Protein AF-A0AAV8Y0V4-F1 (afdb_monomer_lite)

Organism: NCBI:txid1265417

Foldseek 3Di:
DVVVVVVVVVVVLVVVVVVLVVVLVVCVVDPDDDFLLCVLCNDPVSVCCVSVDDPDPVLVPPPDLQWDQPDNVDPSSSVLRSLLLVLLLVLLVCLLFFQDQDPVHNPDTHDNVNSVVSLVSNVSNQWGQPPDPPDDPPPDRNGTLRNVLSSLLSVVSSCVVVVPPDDPVVSLVSLLDDDPSRVVPPQLLSVLSNLLVVLLCCQPVDPVPDPLVVSLVSLLVSLVSLVVNLVVCVVDPHDSSSLSSSLSSLLSSLVSLVVSVVVCVVVPPPDQDDPVSVVSNVSSVVSNVSSCVVVVVSVPGSVPVVCVVPVVVVVVSVVVVVVVVVD

pLDDT: mean 76.0, std 19.0, range [30.33, 97.88]

Radius of gyration: 23.31 Å; chains: 1; bounding box: 72×44×82 Å

Secondary structure (DSSP, 8-state):
--HHHHHHHHHHHHHHHHHHHHHHHHHHHSSSPPPGGGHHHHSHHHHHHHHH----HHHHT---TTS--S-TT-HHHHHHHHHHHHHHHHHHHHHHSTTPEETTEEEEEP-HHHHHHHHHHHHHHH------SS---TT-----HHHHHHHHHHHHHHHHHTT--S--HHHHHHHHS--HHHHTT--SHHHHHHHHHHHHHHHHT-SS-S-HHHHHHHHHHHHHHHHHHHHHHHHS---HHHHHHHHHHHHHHHHHHHHHHHHHHHTT--SPPPHHHHHHHHHHHHHHHHHHTT-TTSTTTTTTTGGGS-HHHHHHHHHHHHHHTT-

Sequence (327 aa):
MELHRSCSKLLNCDRHLYYLGLAKLSSTNSCDAIPTRLKWLFTPYGYKFFISHKFTKEVKNRNLPFSSIGNIIDPLAIQMKIYREHLLEMAMQILVSPGQKSETNQDKKTDINDALKYIELLRDNVVVDARTVFGASHEQNCQDLVAQWWSTFVAIACHWLLDDETNFEHLYKKIELIPETLAVLNDPLPKAIVAAFIARKDYLISDRKVAPRKILQQCDYASHLLADSLTLTSCKKKDNLVLLAQLVVCDWLLETRTSLWEDSVDDGLKAPVSNYVLTTFQADLSSVRSIAEHIPHFFPFVMSDHLSFSDEDMEELLYYKRTTDAI

Structure (mmCIF, N/CA/C/O backbone):
data_AF-A0AAV8Y0V4-F1
#
_entry.id   AF-A0AAV8Y0V4-F1
#
loop_
_atom_site.group_PDB
_atom_site.id
_atom_site.type_symbol
_atom_site.label_atom_id
_atom_site.label_alt_id
_atom_site.label_comp_id
_atom_site.label_asym_id
_atom_site.label_entity_id
_atom_site.label_seq_id
_atom_site.pdbx_PDB_ins_code
_atom_site.Cartn_x
_atom_site.Cartn_y
_atom_site.Cartn_z
_atom_site.occupancy
_atom_site.B_iso_or_equiv
_atom_site.auth_seq_id
_atom_site.auth_comp_id
_atom_site.auth_asym_id
_atom_site.auth_atom_id
_atom_site.pdbx_PDB_model_num
ATOM 1 N N . MET A 1 1 ? 46.810 7.327 -10.339 1.00 39.78 1 MET A N 1
ATOM 2 C CA . MET A 1 1 ? 46.034 6.228 -10.964 1.00 39.78 1 MET A CA 1
ATOM 3 C C . MET A 1 1 ? 44.524 6.287 -10.655 1.00 39.78 1 MET A C 1
ATOM 5 O O . MET A 1 1 ? 43.811 5.362 -11.015 1.00 39.78 1 MET A O 1
ATOM 9 N N . GLU A 1 2 ? 44.003 7.377 -10.065 1.00 36.56 2 GLU A N 1
ATOM 10 C CA . GLU A 1 2 ? 42.571 7.513 -9.712 1.00 36.56 2 GLU A CA 1
ATOM 11 C C . GLU A 1 2 ? 41.757 8.399 -10.678 1.00 36.56 2 GLU A C 1
ATOM 13 O O . GLU A 1 2 ? 40.554 8.204 -10.826 1.00 36.56 2 GLU A O 1
ATOM 18 N N . LEU A 1 3 ? 42.401 9.291 -11.440 1.00 30.78 3 LEU A N 1
ATOM 19 C CA . LEU A 1 3 ? 41.727 10.176 -12.407 1.00 30.78 3 LEU A CA 1
ATOM 20 C C . LEU A 1 3 ? 41.134 9.435 -13.624 1.00 30.78 3 LEU A C 1
ATOM 22 O O . LEU A 1 3 ? 40.065 9.791 -14.118 1.00 30.78 3 LEU A O 1
ATOM 26 N N . HIS A 1 4 ? 41.764 8.343 -14.069 1.00 30.33 4 HIS A N 1
ATOM 27 C CA . HIS A 1 4 ? 41.313 7.582 -15.245 1.00 30.33 4 HIS A CA 1
ATOM 28 C C . HIS A 1 4 ? 40.053 6.728 -14.972 1.00 30.33 4 HIS A C 1
ATOM 30 O O . HIS A 1 4 ? 39.337 6.341 -15.899 1.00 30.33 4 HIS A O 1
ATOM 36 N N . ARG A 1 5 ? 39.747 6.450 -13.693 1.00 36.34 5 ARG A N 1
ATOM 37 C CA . ARG A 1 5 ? 38.592 5.638 -13.259 1.00 36.34 5 ARG A CA 1
ATOM 38 C C . ARG A 1 5 ? 37.305 6.456 -13.096 1.00 36.34 5 ARG A C 1
ATOM 40 O O . ARG A 1 5 ? 36.219 5.892 -13.201 1.00 36.34 5 ARG A O 1
ATOM 47 N N . SER A 1 6 ? 37.420 7.765 -12.863 1.00 35.41 6 SER A N 1
ATOM 48 C CA . SER A 1 6 ? 36.277 8.691 -12.816 1.00 35.41 6 SER A CA 1
ATOM 49 C C . SER A 1 6 ? 35.873 9.180 -14.209 1.00 35.41 6 SER A C 1
ATOM 51 O O . SER A 1 6 ? 34.684 9.238 -14.512 1.00 35.41 6 SER A O 1
ATOM 53 N N . CYS A 1 7 ? 36.844 9.432 -15.095 1.00 30.67 7 CYS A N 1
ATOM 54 C CA . CYS A 1 7 ? 36.581 9.909 -16.459 1.00 30.67 7 CYS A CA 1
ATOM 55 C C . CYS A 1 7 ? 35.883 8.845 -17.335 1.00 30.67 7 CYS A C 1
ATOM 57 O O . CYS A 1 7 ? 34.964 9.144 -18.091 1.00 30.67 7 CYS A O 1
ATOM 59 N N . SER A 1 8 ? 36.233 7.568 -17.154 1.00 36.53 8 SER A N 1
ATOM 60 C CA . SER A 1 8 ? 35.598 6.434 -17.848 1.00 36.53 8 SER A CA 1
ATOM 61 C C . SER A 1 8 ? 34.144 6.175 -17.422 1.00 36.53 8 SER A C 1
ATOM 63 O O . SER A 1 8 ? 33.360 5.659 -18.216 1.00 36.53 8 SER A O 1
ATOM 65 N N . LYS A 1 9 ? 33.747 6.565 -16.201 1.00 42.91 9 LYS A N 1
ATOM 66 C CA . LYS A 1 9 ? 32.349 6.479 -15.740 1.00 42.91 9 LYS A CA 1
ATOM 67 C C . LYS A 1 9 ? 31.480 7.604 -16.307 1.00 42.91 9 LYS A C 1
ATOM 69 O O . LYS A 1 9 ? 30.342 7.340 -16.681 1.00 42.91 9 LYS A O 1
ATOM 74 N N . LEU A 1 10 ? 32.027 8.816 -16.422 1.00 38.38 10 LEU A N 1
ATOM 75 C CA . LEU A 1 10 ? 31.359 9.966 -17.047 1.00 38.38 10 LEU A CA 1
ATOM 76 C C . LEU A 1 10 ? 31.148 9.738 -18.556 1.00 38.38 10 LEU A C 1
ATOM 78 O O . LEU A 1 10 ? 30.019 9.792 -19.029 1.00 38.38 10 LEU A O 1
ATOM 82 N N . LEU A 1 11 ? 32.191 9.302 -19.274 1.00 39.53 11 LEU A N 1
ATOM 83 C CA . LEU A 1 11 ? 32.139 8.998 -20.717 1.00 39.53 11 LEU A CA 1
ATOM 84 C C . LEU A 1 11 ? 31.189 7.849 -21.104 1.00 39.53 11 LEU A C 1
ATOM 86 O O . LEU A 1 11 ? 30.766 7.754 -22.260 1.00 39.53 11 LEU A O 1
ATOM 90 N N . ASN A 1 12 ? 30.895 6.934 -20.176 1.00 46.72 12 ASN A N 1
ATOM 91 C CA . ASN A 1 12 ? 29.899 5.884 -20.397 1.00 46.72 12 ASN A CA 1
ATOM 92 C C . ASN A 1 12 ? 28.479 6.412 -20.162 1.00 46.72 12 ASN A C 1
ATOM 94 O O . ASN A 1 12 ? 27.604 6.137 -20.978 1.00 46.72 12 ASN A O 1
ATOM 98 N N . CYS A 1 13 ? 28.262 7.227 -19.123 1.00 51.88 13 CYS A N 1
ATOM 99 C CA . CYS A 1 13 ? 26.981 7.902 -18.883 1.00 51.88 13 CYS A CA 1
ATOM 100 C C . CYS A 1 13 ? 26.561 8.764 -20.086 1.00 51.88 13 CYS A C 1
ATOM 102 O O . CYS A 1 13 ? 25.450 8.612 -20.590 1.00 51.88 13 CYS A O 1
ATOM 104 N N . ASP A 1 14 ? 27.474 9.582 -20.614 1.00 55.84 14 ASP A N 1
ATOM 105 C CA . ASP A 1 14 ? 27.181 10.520 -21.707 1.00 55.84 14 ASP A CA 1
ATOM 106 C C . ASP A 1 14 ? 26.802 9.818 -23.021 1.00 55.84 14 ASP A C 1
ATOM 108 O O . ASP A 1 14 ? 25.935 10.285 -23.763 1.00 55.84 14 ASP A O 1
ATOM 112 N N . ARG A 1 15 ? 27.384 8.643 -23.296 1.00 60.38 15 ARG A N 1
ATOM 113 C CA . ARG A 1 15 ? 27.033 7.850 -24.484 1.00 60.38 15 ARG A CA 1
ATOM 114 C C . ARG A 1 15 ? 25.652 7.215 -24.374 1.00 60.38 15 ARG A C 1
ATOM 116 O O . ARG A 1 15 ? 24.900 7.254 -25.343 1.00 60.38 15 ARG A O 1
ATOM 123 N N . HIS A 1 16 ? 25.288 6.662 -23.218 1.00 66.44 16 HIS A N 1
ATOM 124 C CA . HIS A 1 16 ? 23.949 6.093 -23.024 1.00 66.44 16 HIS A CA 1
ATOM 125 C C . HIS A 1 16 ? 22.852 7.165 -23.132 1.00 66.44 16 HIS A C 1
ATOM 127 O O . HIS A 1 16 ? 21.807 6.906 -23.728 1.00 66.44 16 HIS A O 1
ATOM 133 N N . LEU A 1 17 ? 23.122 8.378 -22.638 1.00 67.94 17 LEU A N 1
ATOM 134 C CA . LEU A 1 17 ? 22.232 9.537 -22.759 1.00 67.94 17 LEU A CA 1
ATOM 135 C C . LEU A 1 17 ? 22.052 9.981 -24.212 1.00 67.94 17 LEU A C 1
ATOM 137 O O . LEU A 1 17 ? 20.927 10.222 -24.648 1.00 67.94 17 LEU A O 1
ATOM 141 N N . TYR A 1 18 ? 23.145 10.029 -24.975 1.00 70.75 18 TYR A N 1
ATOM 142 C CA . TYR A 1 18 ? 23.106 10.359 -26.396 1.00 70.75 18 TYR A CA 1
ATOM 143 C C . TYR A 1 18 ? 22.253 9.361 -27.194 1.00 70.75 18 TYR A C 1
ATOM 145 O O . TYR A 1 18 ? 21.341 9.768 -27.912 1.00 70.75 18 TYR A O 1
ATOM 153 N N . TYR A 1 19 ? 22.473 8.052 -27.020 1.00 72.06 19 TYR A N 1
ATOM 154 C CA . TYR A 1 19 ? 21.696 7.032 -27.734 1.00 72.06 19 TYR A CA 1
ATOM 155 C C . TYR A 1 19 ? 20.230 6.975 -27.297 1.00 72.06 19 TYR A C 1
ATOM 157 O O . TYR A 1 19 ? 19.365 6.753 -28.140 1.00 72.06 19 TYR A O 1
ATOM 165 N N . LEU A 1 20 ? 19.922 7.217 -26.018 1.00 76.56 20 LEU A N 1
ATOM 166 C CA . LEU A 1 20 ? 18.535 7.306 -25.554 1.00 76.56 20 LEU A CA 1
ATOM 167 C C . LEU A 1 20 ? 17.828 8.539 -26.138 1.00 76.56 20 LEU A C 1
ATOM 169 O O . LEU A 1 20 ? 16.676 8.446 -26.561 1.00 76.56 20 LEU A O 1
ATOM 173 N N . GLY A 1 21 ? 18.528 9.674 -26.223 1.00 75.31 21 GLY A N 1
ATOM 174 C CA . GLY A 1 21 ? 18.040 10.877 -26.896 1.00 75.31 21 GLY A CA 1
ATOM 175 C C . GLY A 1 21 ? 17.775 10.643 -28.386 1.00 75.31 21 GLY A C 1
ATOM 176 O O . GLY A 1 21 ? 16.714 11.015 -28.885 1.00 75.31 21 GLY A O 1
ATOM 177 N N . LEU A 1 22 ? 18.682 9.948 -29.079 1.00 75.56 22 LEU A N 1
ATOM 178 C CA . LEU A 1 22 ? 18.488 9.543 -30.475 1.00 75.56 22 LEU A CA 1
ATOM 179 C C . LEU A 1 22 ? 17.328 8.555 -30.647 1.00 75.56 22 LEU A C 1
ATOM 181 O O . LEU A 1 22 ? 16.552 8.694 -31.591 1.00 75.56 22 LEU A O 1
ATOM 185 N N . ALA A 1 23 ? 17.175 7.583 -29.743 1.00 74.00 23 ALA A N 1
ATOM 186 C CA . ALA A 1 23 ? 16.058 6.642 -29.761 1.00 74.00 23 ALA A CA 1
ATOM 187 C C . ALA A 1 23 ? 14.720 7.368 -29.568 1.00 74.00 23 ALA A C 1
ATOM 189 O O . ALA A 1 23 ? 13.753 7.062 -30.266 1.00 74.00 23 ALA A O 1
ATOM 190 N N . LYS A 1 24 ? 14.679 8.376 -28.686 1.00 75.25 24 LYS A N 1
ATOM 191 C CA . LYS A 1 24 ? 13.513 9.245 -28.493 1.00 75.25 24 LYS A CA 1
ATOM 192 C C . LYS A 1 24 ? 13.183 10.030 -29.747 1.00 75.25 24 LYS A C 1
ATOM 194 O O . LYS A 1 24 ? 12.049 9.952 -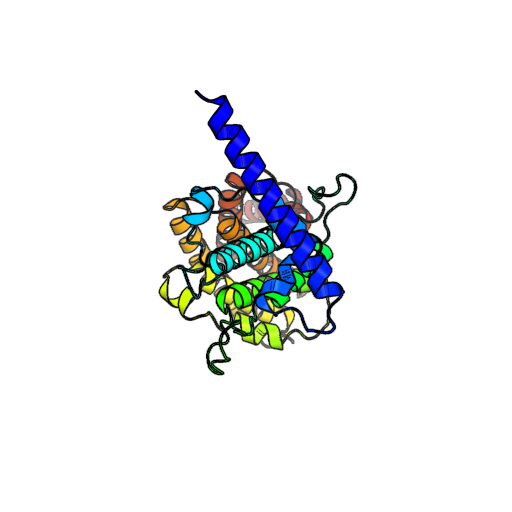30.200 1.00 75.25 24 LYS A O 1
ATOM 199 N N . LEU A 1 25 ? 14.174 10.696 -30.332 1.00 76.50 25 LEU A N 1
ATOM 200 C CA . LEU A 1 25 ? 14.004 11.460 -31.565 1.00 76.50 25 LEU A CA 1
ATOM 201 C C . LEU A 1 25 ? 13.512 10.573 -32.721 1.00 76.50 25 LEU A C 1
ATOM 203 O O . LEU A 1 25 ? 12.599 10.939 -33.452 1.00 76.50 25 LEU A O 1
ATOM 207 N N . SER A 1 26 ? 14.098 9.383 -32.864 1.00 71.69 26 SER A N 1
ATOM 208 C CA . SER A 1 26 ? 13.726 8.427 -33.910 1.00 71.69 26 SER A CA 1
ATOM 209 C C . SER A 1 26 ? 12.305 7.905 -33.711 1.00 71.69 26 SER A C 1
ATOM 211 O O . SER A 1 26 ? 11.544 7.868 -34.668 1.00 71.69 26 SER A O 1
ATOM 213 N N . SER A 1 27 ? 11.924 7.587 -32.469 1.00 71.12 27 SER A N 1
ATOM 214 C CA . SER A 1 27 ? 10.585 7.072 -32.154 1.00 71.12 27 SER A CA 1
ATOM 215 C C . SER A 1 27 ? 9.493 8.137 -32.291 1.00 71.12 27 SER A C 1
ATOM 217 O O . SER A 1 27 ? 8.368 7.808 -32.639 1.00 71.12 27 SER A O 1
ATOM 219 N N . THR A 1 28 ? 9.802 9.415 -32.037 1.00 70.44 28 THR A N 1
ATOM 220 C CA . THR A 1 28 ? 8.850 10.517 -32.265 1.00 70.44 28 THR A CA 1
ATOM 221 C C . THR A 1 28 ? 8.693 10.860 -33.743 1.00 70.44 28 THR A C 1
ATOM 223 O O . THR A 1 28 ? 7.663 11.401 -34.131 1.00 70.44 28 THR A O 1
ATOM 226 N N . ASN A 1 29 ? 9.710 10.570 -34.560 1.00 72.06 29 ASN A N 1
ATOM 227 C CA . ASN A 1 29 ? 9.700 10.834 -35.999 1.00 72.06 29 ASN A CA 1
ATOM 228 C C . ASN A 1 29 ? 9.151 9.653 -36.819 1.00 72.06 29 ASN A C 1
ATOM 230 O O . ASN A 1 29 ? 8.707 9.849 -37.948 1.00 72.06 29 ASN A O 1
ATOM 234 N N . SER A 1 30 ? 9.177 8.434 -36.277 1.00 67.31 30 SER A N 1
ATOM 235 C CA . SER A 1 30 ? 8.516 7.263 -36.857 1.00 67.31 30 SER A CA 1
ATOM 236 C C . SER A 1 30 ? 7.025 7.250 -36.510 1.00 67.31 30 SER A C 1
ATOM 238 O O . SER A 1 30 ? 6.662 7.523 -35.372 1.00 67.31 30 SER A O 1
ATOM 240 N N . CYS A 1 31 ? 6.158 6.839 -37.441 1.00 61.91 31 CYS A N 1
ATOM 241 C CA . CYS A 1 31 ? 4.742 6.552 -37.143 1.00 61.91 31 CYS A CA 1
ATOM 242 C C . CYS A 1 31 ? 4.532 5.235 -36.362 1.00 61.91 31 CYS A C 1
ATOM 244 O O . CYS A 1 31 ? 3.391 4.841 -36.118 1.00 61.91 31 CYS A O 1
ATOM 246 N N . ASP A 1 32 ? 5.610 4.548 -35.979 1.00 70.38 32 ASP A N 1
ATOM 247 C CA . ASP A 1 32 ? 5.554 3.282 -35.259 1.00 70.38 32 ASP A CA 1
ATOM 248 C C . ASP A 1 32 ? 5.316 3.491 -33.760 1.00 70.38 32 ASP A C 1
ATOM 250 O O . ASP A 1 32 ? 5.919 4.345 -33.107 1.00 70.38 32 ASP A O 1
ATOM 254 N N . ALA A 1 33 ? 4.434 2.672 -33.186 1.00 72.31 33 ALA A N 1
ATOM 255 C CA . ALA A 1 33 ? 4.133 2.729 -31.763 1.00 72.31 33 ALA A CA 1
ATOM 256 C C . ALA A 1 33 ? 5.343 2.297 -30.917 1.00 72.31 33 ALA A C 1
ATOM 258 O O . ALA A 1 33 ? 5.899 1.212 -31.100 1.00 72.31 33 ALA A O 1
ATOM 259 N N . ILE A 1 34 ? 5.693 3.119 -29.923 1.00 75.94 34 ILE A N 1
ATOM 260 C CA . ILE A 1 34 ? 6.735 2.802 -28.941 1.00 75.94 34 ILE A CA 1
ATOM 261 C C . ILE A 1 34 ? 6.367 1.499 -28.205 1.00 75.94 34 ILE A C 1
ATOM 263 O O . ILE A 1 34 ? 5.255 1.406 -27.665 1.00 75.94 34 ILE A O 1
ATOM 267 N N . PRO A 1 35 ? 7.289 0.519 -28.103 1.00 77.50 35 PRO A N 1
ATOM 268 C CA . PRO A 1 35 ? 7.054 -0.701 -27.341 1.00 77.50 35 PRO A CA 1
ATOM 269 C C . PRO A 1 35 ? 6.609 -0.388 -25.912 1.00 77.50 35 PRO A C 1
ATOM 271 O O . PRO A 1 35 ? 7.252 0.405 -25.222 1.00 77.50 35 PRO A O 1
ATOM 274 N N . THR A 1 36 ? 5.543 -1.039 -25.436 1.00 78.62 36 THR A N 1
ATOM 275 C CA . THR A 1 36 ? 4.940 -0.778 -24.114 1.00 78.62 36 THR A CA 1
ATOM 276 C C . THR A 1 36 ? 5.976 -0.796 -22.989 1.00 78.62 36 THR A C 1
ATOM 278 O O . THR A 1 36 ? 5.988 0.079 -22.128 1.00 78.62 36 THR A O 1
ATOM 281 N N . ARG A 1 37 ? 6.946 -1.709 -23.078 1.00 79.38 37 ARG A N 1
ATOM 282 C CA . ARG A 1 37 ? 8.056 -1.844 -22.132 1.00 79.38 37 ARG A CA 1
ATOM 283 C C . ARG A 1 37 ? 8.967 -0.620 -22.003 1.00 79.38 37 ARG A C 1
ATOM 285 O O . ARG A 1 37 ? 9.598 -0.436 -20.966 1.00 79.38 37 ARG A O 1
ATOM 292 N N . LEU A 1 38 ? 9.068 0.189 -23.054 1.00 81.69 38 LEU A N 1
ATOM 293 C CA . LEU A 1 38 ? 9.934 1.366 -23.108 1.00 81.69 38 LEU A CA 1
ATOM 294 C C . LEU A 1 38 ? 9.171 2.668 -22.849 1.00 81.69 38 LEU A C 1
ATOM 296 O O . LEU A 1 38 ? 9.813 3.683 -22.603 1.00 81.69 38 LEU A O 1
ATOM 300 N N . LYS A 1 39 ? 7.829 2.657 -22.850 1.00 84.75 39 LYS A N 1
ATOM 301 C CA . LYS A 1 39 ? 6.995 3.867 -22.702 1.00 84.75 39 LYS A CA 1
ATOM 302 C C . LYS A 1 39 ? 7.383 4.722 -21.496 1.00 84.75 39 LYS A C 1
ATOM 304 O O . LYS A 1 39 ? 7.477 5.940 -21.617 1.00 84.75 39 LYS A O 1
ATOM 309 N N . TRP A 1 40 ? 7.693 4.092 -20.364 1.00 88.62 40 TRP A N 1
ATOM 310 C CA . TRP A 1 40 ? 8.070 4.805 -19.142 1.00 88.62 40 TRP A CA 1
ATOM 311 C C . TRP A 1 40 ? 9.331 5.670 -19.306 1.00 88.62 40 TRP A C 1
ATOM 313 O O . TRP A 1 40 ? 9.371 6.773 -18.764 1.00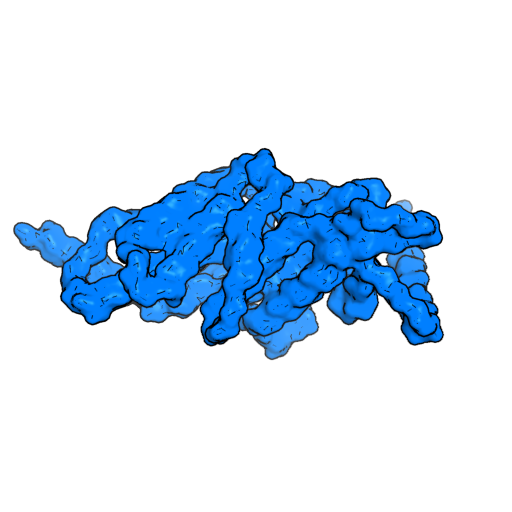 88.62 40 TRP A O 1
ATOM 323 N N . LEU A 1 41 ? 10.311 5.243 -20.116 1.00 87.50 41 LEU A N 1
ATOM 324 C CA . LEU A 1 41 ? 11.527 6.019 -20.412 1.00 87.50 41 LEU A CA 1
ATOM 325 C C . LEU A 1 41 ? 11.231 7.293 -21.208 1.00 87.50 41 LEU A C 1
ATOM 327 O O . LEU A 1 41 ? 12.033 8.225 -21.202 1.00 87.50 41 LEU A O 1
ATOM 331 N N . PHE A 1 42 ? 10.100 7.336 -21.911 1.00 84.25 42 PHE A N 1
ATOM 332 C CA . PHE A 1 42 ? 9.698 8.489 -22.709 1.00 84.25 42 PHE A CA 1
ATOM 333 C C . PHE A 1 42 ? 8.848 9.491 -21.929 1.00 84.25 42 PHE A C 1
ATOM 335 O O . PHE A 1 42 ? 8.705 10.631 -22.380 1.00 84.25 42 PHE A O 1
ATOM 342 N N . THR A 1 43 ? 8.370 9.123 -20.737 1.00 87.31 43 THR A N 1
ATOM 343 C CA . THR A 1 43 ? 7.759 10.077 -19.806 1.00 87.31 43 THR A CA 1
ATOM 344 C C . THR A 1 43 ? 8.827 11.037 -19.258 1.00 87.31 43 THR A C 1
ATOM 346 O O . THR A 1 43 ? 9.973 10.623 -19.052 1.00 87.31 43 THR A O 1
ATOM 349 N N . PRO A 1 44 ? 8.502 12.317 -18.985 1.00 87.31 44 PRO A N 1
ATOM 350 C CA . PRO A 1 44 ? 9.464 13.256 -18.402 1.00 87.31 44 PRO A CA 1
ATOM 351 C C . PRO A 1 44 ? 10.060 12.751 -17.082 1.00 87.31 44 PRO A C 1
ATOM 353 O O . PRO A 1 44 ? 11.260 12.894 -16.843 1.00 87.31 44 PRO A O 1
ATOM 356 N N . TYR A 1 45 ? 9.229 12.116 -16.249 1.00 89.62 45 TYR A N 1
ATOM 357 C CA . TYR A 1 45 ? 9.645 11.593 -14.954 1.00 89.62 45 TYR A CA 1
ATOM 358 C C . TYR A 1 45 ? 10.524 10.348 -15.084 1.00 89.62 45 TYR A C 1
ATOM 360 O O . TYR A 1 45 ? 11.612 10.309 -14.516 1.00 89.62 45 TYR A O 1
ATOM 368 N N . GLY A 1 46 ? 10.095 9.348 -15.860 1.00 88.88 46 GLY A N 1
ATOM 369 C CA . GLY A 1 46 ? 10.860 8.118 -16.056 1.00 88.88 46 GLY A CA 1
ATOM 370 C C . GLY A 1 46 ? 12.196 8.362 -16.758 1.00 88.88 46 GLY A C 1
ATOM 371 O O . GLY A 1 46 ? 13.200 7.773 -16.362 1.00 88.88 46 GLY A O 1
ATOM 372 N N . TYR A 1 47 ? 12.251 9.307 -17.705 1.00 85.75 47 TYR A N 1
ATOM 373 C CA . TYR A 1 47 ? 13.513 9.777 -18.280 1.00 85.75 47 TYR A CA 1
ATOM 374 C C . TYR A 1 47 ? 14.423 10.372 -17.200 1.00 85.75 47 TYR A C 1
ATOM 376 O O . TYR A 1 47 ? 15.547 9.907 -17.030 1.00 85.75 47 TYR A O 1
ATOM 384 N N . LYS A 1 48 ? 13.931 11.356 -16.426 1.00 86.06 48 LYS A N 1
ATOM 385 C CA . LYS A 1 48 ? 14.701 11.998 -15.346 1.00 86.06 48 LYS A CA 1
ATOM 386 C C . LYS A 1 48 ? 15.205 10.972 -14.331 1.00 86.06 48 LYS A C 1
ATOM 388 O O . LYS A 1 48 ? 16.352 11.060 -13.909 1.00 86.06 48 LYS A O 1
ATOM 393 N N . PHE A 1 49 ? 14.368 10.006 -13.965 1.00 86.94 49 PHE A N 1
ATOM 394 C CA . PHE A 1 49 ? 14.733 8.919 -13.068 1.00 86.94 49 PHE A CA 1
ATOM 395 C C . PHE A 1 49 ? 15.851 8.058 -13.660 1.00 86.94 49 PHE A C 1
ATOM 397 O O . PHE A 1 49 ? 16.879 7.867 -13.023 1.00 86.94 49 PHE A O 1
ATOM 404 N N . PHE A 1 50 ? 15.698 7.585 -14.897 1.00 85.19 50 PHE A N 1
ATOM 405 C CA . PHE A 1 50 ? 16.688 6.718 -15.535 1.00 85.19 50 PHE A CA 1
ATOM 406 C C . PHE A 1 50 ? 18.071 7.375 -15.651 1.00 85.19 50 PHE A C 1
ATOM 408 O O . PHE A 1 50 ? 19.083 6.700 -15.476 1.00 85.19 50 PHE A O 1
ATOM 415 N N . ILE A 1 51 ? 18.122 8.686 -15.911 1.00 81.56 51 ILE A N 1
ATOM 416 C CA . ILE A 1 51 ? 19.388 9.421 -16.045 1.00 81.56 51 ILE A CA 1
ATOM 417 C C . ILE A 1 51 ? 20.024 9.786 -14.698 1.00 81.56 51 ILE A C 1
ATOM 419 O O . ILE A 1 51 ? 21.248 9.858 -14.598 1.00 81.56 51 ILE A O 1
ATOM 423 N N . SER A 1 52 ? 19.213 10.063 -13.671 1.00 78.31 52 SER A N 1
ATOM 424 C CA . SER A 1 52 ? 19.696 10.539 -12.371 1.00 78.31 52 SER A CA 1
ATOM 425 C C . SER A 1 52 ? 20.060 9.394 -11.431 1.00 78.31 52 SER A C 1
ATOM 427 O O . SER A 1 52 ? 20.909 9.555 -10.549 1.00 78.31 52 SER A O 1
ATOM 429 N N . HIS A 1 53 ? 19.428 8.234 -11.612 1.00 70.44 53 HIS A N 1
ATOM 430 C CA . HIS A 1 53 ? 19.555 7.119 -10.696 1.00 70.44 53 HIS A CA 1
ATOM 431 C C . HIS A 1 53 ? 20.917 6.435 -10.857 1.00 70.44 53 HIS A C 1
ATOM 433 O O . HIS A 1 53 ? 21.231 5.807 -11.869 1.00 70.44 53 HIS A O 1
ATOM 439 N N . LYS A 1 54 ? 21.762 6.544 -9.829 1.00 67.25 54 LYS A N 1
ATOM 440 C CA . LYS A 1 54 ? 23.054 5.854 -9.792 1.00 67.25 54 LYS A CA 1
ATOM 441 C C . LYS A 1 54 ? 22.813 4.381 -9.472 1.00 67.25 54 LYS A C 1
ATOM 443 O O . LYS A 1 54 ? 22.515 4.039 -8.333 1.00 67.25 54 LYS A O 1
ATOM 448 N N . PHE A 1 55 ? 22.999 3.507 -10.459 1.00 64.44 55 PHE A N 1
ATOM 449 C CA . PHE A 1 55 ? 22.884 2.051 -10.310 1.00 64.44 55 PHE A CA 1
ATOM 450 C C . PHE A 1 55 ? 24.016 1.476 -9.446 1.00 64.44 55 PHE A C 1
ATOM 452 O O . PHE A 1 55 ? 24.982 0.894 -9.950 1.00 64.44 55 PHE A O 1
ATOM 459 N N . THR A 1 56 ? 23.943 1.667 -8.130 1.00 56.69 56 THR A N 1
ATOM 460 C CA . THR A 1 56 ? 24.904 1.083 -7.192 1.00 56.69 56 THR A CA 1
ATOM 461 C C . THR A 1 56 ? 24.631 -0.411 -7.012 1.00 56.69 56 THR A C 1
ATOM 463 O O . THR A 1 56 ? 23.523 -0.911 -7.217 1.00 56.69 56 THR A O 1
ATOM 466 N N . LYS A 1 57 ? 25.668 -1.163 -6.626 1.00 53.75 57 LYS A N 1
ATOM 467 C CA . LYS A 1 57 ? 25.569 -2.610 -6.364 1.00 53.75 57 LYS A CA 1
ATOM 468 C C . LYS A 1 57 ? 24.575 -2.928 -5.233 1.00 53.75 57 LYS A C 1
ATOM 470 O O . LYS A 1 57 ? 24.019 -4.017 -5.204 1.00 53.75 57 LYS A O 1
ATOM 475 N N . GLU A 1 58 ? 24.324 -1.967 -4.346 1.00 54.16 58 GLU A N 1
ATOM 476 C CA . GLU A 1 58 ? 23.373 -2.086 -3.239 1.00 54.16 58 GLU A CA 1
ATOM 477 C C . GLU A 1 58 ? 21.918 -2.127 -3.710 1.00 54.16 58 GLU A C 1
ATOM 479 O O . GLU A 1 58 ? 21.158 -2.953 -3.216 1.00 54.16 58 GLU A O 1
ATOM 484 N N . VAL A 1 59 ? 21.545 -1.312 -4.704 1.00 56.97 59 VAL A N 1
ATOM 485 C CA . VAL A 1 59 ? 20.188 -1.311 -5.282 1.00 56.97 59 VAL A CA 1
ATOM 486 C C . VAL A 1 59 ? 19.891 -2.646 -5.979 1.00 56.97 59 VAL A C 1
ATOM 488 O O . VAL A 1 59 ? 18.780 -3.153 -5.897 1.00 56.97 59 VAL A O 1
ATOM 491 N N . LYS A 1 60 ? 20.908 -3.282 -6.579 1.00 54.56 60 LYS A N 1
ATOM 492 C CA . LYS A 1 60 ? 20.779 -4.605 -7.221 1.00 54.56 60 LYS A CA 1
ATOM 493 C C . LYS A 1 60 ? 20.540 -5.757 -6.238 1.00 54.56 60 LYS A C 1
ATOM 495 O O . LYS A 1 60 ? 20.004 -6.780 -6.643 1.00 54.56 60 LYS A O 1
ATOM 500 N N . ASN A 1 61 ? 20.935 -5.599 -4.973 1.00 57.47 61 ASN A N 1
ATOM 501 C CA . ASN A 1 61 ? 20.790 -6.631 -3.942 1.00 57.47 61 ASN A CA 1
ATOM 502 C C . ASN A 1 61 ? 19.523 -6.458 -3.084 1.00 57.47 61 ASN A C 1
ATOM 504 O O . ASN A 1 61 ? 19.272 -7.290 -2.212 1.00 57.47 61 ASN A O 1
ATOM 508 N N . ARG A 1 62 ? 18.724 -5.401 -3.301 1.00 66.88 62 ARG A N 1
ATOM 509 C CA . ARG A 1 62 ? 17.446 -5.207 -2.603 1.00 66.88 62 ARG A CA 1
ATOM 510 C C . ARG A 1 62 ? 16.371 -6.102 -3.221 1.00 66.88 62 ARG A C 1
ATOM 512 O O . ARG A 1 62 ? 15.722 -5.754 -4.210 1.00 66.88 62 ARG A O 1
ATOM 519 N N . ASN A 1 63 ? 16.183 -7.278 -2.630 1.00 73.44 63 ASN A N 1
ATOM 520 C CA . ASN A 1 63 ? 15.088 -8.174 -2.985 1.00 73.44 63 ASN A CA 1
ATOM 521 C C . ASN A 1 63 ? 13.836 -7.828 -2.167 1.00 73.44 63 ASN A C 1
ATOM 523 O O . ASN A 1 63 ? 13.456 -8.570 -1.264 1.00 73.44 63 ASN A O 1
ATOM 527 N N . LEU A 1 64 ? 13.255 -6.655 -2.433 1.00 82.69 64 LEU A N 1
ATOM 528 C CA . LEU A 1 64 ? 12.010 -6.247 -1.787 1.00 82.69 64 LEU A CA 1
ATOM 529 C C . LEU A 1 64 ? 10.801 -6.861 -2.502 1.00 82.69 64 LEU A C 1
ATOM 531 O O . LEU A 1 64 ? 10.815 -6.952 -3.734 1.00 82.69 64 LEU A O 1
ATOM 535 N N . PRO A 1 65 ? 9.745 -7.236 -1.763 1.00 88.56 65 PRO A N 1
ATOM 536 C CA . PRO A 1 65 ? 8.559 -7.867 -2.324 1.00 88.56 65 PRO A CA 1
ATOM 537 C C . PRO A 1 65 ? 7.544 -6.838 -2.852 1.00 88.56 65 PRO A C 1
ATOM 539 O O . PRO A 1 65 ? 6.345 -7.000 -2.658 1.00 88.56 65 PRO A O 1
ATOM 542 N N . PHE A 1 66 ? 8.005 -5.766 -3.506 1.00 91.19 66 PHE A N 1
ATOM 543 C CA . PHE A 1 66 ? 7.134 -4.707 -4.048 1.00 91.19 66 PHE A CA 1
ATOM 544 C C . PHE A 1 66 ? 6.991 -4.756 -5.572 1.00 91.19 66 PHE A C 1
ATOM 546 O O . PHE A 1 66 ? 6.074 -4.155 -6.128 1.00 91.19 66 PHE A O 1
ATOM 553 N N . SER A 1 67 ? 7.850 -5.510 -6.259 1.00 90.69 67 SER A N 1
ATOM 554 C CA . SER A 1 67 ? 7.773 -5.732 -7.703 1.00 90.69 67 SER A CA 1
ATOM 555 C C . SER A 1 67 ? 8.459 -7.045 -8.089 1.00 90.69 67 SER A C 1
ATOM 557 O O . SER A 1 67 ? 9.489 -7.415 -7.521 1.00 90.69 67 SER A O 1
ATOM 559 N N . SER A 1 68 ? 7.894 -7.755 -9.067 1.00 86.44 68 SER A N 1
ATOM 560 C CA . SER A 1 68 ? 8.444 -9.012 -9.587 1.00 86.44 68 SER A CA 1
ATOM 561 C C . SER A 1 68 ? 9.382 -8.772 -10.769 1.00 86.44 68 SER A C 1
ATOM 563 O O . SER A 1 68 ? 9.059 -8.043 -11.709 1.00 86.44 68 SER A O 1
ATOM 565 N N . ILE A 1 69 ? 10.532 -9.452 -10.772 1.00 80.19 69 ILE A N 1
ATOM 566 C CA . ILE A 1 69 ? 11.434 -9.486 -11.929 1.00 80.19 69 ILE A CA 1
ATOM 567 C C . ILE A 1 69 ? 11.095 -10.716 -12.768 1.00 80.19 69 ILE A C 1
ATOM 569 O O . ILE A 1 69 ? 11.342 -11.836 -12.334 1.00 80.19 69 ILE A O 1
ATOM 573 N N . GLY A 1 70 ? 10.571 -10.516 -13.980 1.00 71.38 70 GLY A N 1
ATOM 574 C CA . GLY A 1 70 ? 10.314 -11.623 -14.908 1.00 71.38 70 GLY A CA 1
ATOM 575 C C . GLY A 1 70 ? 11.603 -12.300 -15.389 1.00 71.38 70 GLY A C 1
ATOM 576 O O . GLY A 1 70 ? 11.790 -13.496 -15.201 1.00 71.38 70 GLY A O 1
ATOM 577 N N . ASN A 1 71 ? 12.523 -11.528 -15.981 1.00 73.50 71 ASN A N 1
ATOM 578 C CA . ASN A 1 71 ? 13.810 -12.032 -16.471 1.00 73.50 71 ASN A CA 1
ATOM 579 C C . ASN A 1 71 ? 14.981 -11.329 -15.770 1.00 73.50 71 ASN A C 1
ATOM 581 O O . ASN A 1 71 ? 15.279 -10.174 -16.061 1.00 73.50 71 ASN A O 1
ATOM 585 N N . ILE A 1 72 ? 15.675 -12.040 -14.880 1.00 72.75 72 ILE A N 1
ATOM 586 C CA . ILE A 1 72 ? 16.803 -11.512 -14.087 1.00 72.75 72 ILE A CA 1
ATOM 587 C C . ILE A 1 72 ? 18.039 -11.227 -14.960 1.00 72.75 72 ILE A C 1
ATOM 589 O O . ILE A 1 72 ? 18.884 -10.411 -14.601 1.00 72.75 72 ILE A O 1
ATOM 593 N N . ILE A 1 73 ? 18.150 -11.869 -16.125 1.00 74.00 73 ILE A N 1
ATOM 594 C CA . ILE A 1 73 ? 19.266 -11.664 -17.061 1.00 74.00 73 ILE A CA 1
ATOM 595 C C . ILE A 1 73 ? 19.066 -10.365 -17.859 1.00 74.00 73 ILE A C 1
ATOM 597 O O . ILE A 1 73 ? 20.020 -9.807 -18.399 1.00 74.00 73 ILE A O 1
ATOM 601 N N . ASP A 1 74 ? 17.838 -9.847 -17.901 1.00 77.00 74 ASP A N 1
ATOM 602 C CA . ASP A 1 74 ? 17.507 -8.635 -18.630 1.00 77.00 74 ASP A CA 1
ATOM 603 C C . ASP A 1 74 ? 17.724 -7.375 -17.764 1.00 77.00 74 ASP A C 1
ATOM 605 O O . ASP A 1 74 ? 16.957 -7.117 -16.827 1.00 77.00 74 ASP A O 1
ATOM 609 N N . PRO A 1 75 ? 18.727 -6.532 -18.084 1.00 80.50 75 PRO A N 1
ATOM 610 C CA . PRO A 1 75 ? 19.015 -5.331 -17.306 1.00 80.50 75 PRO A CA 1
ATOM 611 C C . PRO A 1 75 ? 17.855 -4.328 -17.312 1.00 80.50 75 PRO A C 1
ATOM 613 O O . PRO A 1 75 ? 17.684 -3.595 -16.338 1.00 80.50 75 PRO A O 1
ATOM 616 N N . LEU A 1 76 ? 17.030 -4.308 -18.365 1.00 81.06 76 LEU A N 1
ATOM 617 C CA . LEU A 1 76 ? 15.850 -3.452 -18.417 1.00 81.06 76 LEU A CA 1
ATOM 618 C C . LEU A 1 76 ? 14.759 -3.957 -17.464 1.00 81.06 76 LEU A C 1
ATOM 620 O O . LEU A 1 76 ? 14.077 -3.141 -16.855 1.00 81.06 76 LEU A O 1
ATOM 624 N N . ALA A 1 77 ? 14.601 -5.275 -17.283 1.00 81.50 77 ALA A N 1
ATOM 625 C CA . ALA A 1 77 ? 13.644 -5.823 -16.312 1.00 81.50 77 ALA A CA 1
ATOM 626 C C . ALA A 1 77 ? 14.009 -5.418 -14.879 1.00 81.50 77 ALA A C 1
ATOM 628 O O . ALA A 1 77 ? 13.143 -4.982 -14.122 1.00 81.50 77 ALA A O 1
ATOM 629 N N . ILE A 1 78 ? 15.299 -5.497 -14.537 1.00 82.62 78 ILE A N 1
ATOM 630 C CA . ILE A 1 78 ? 15.817 -5.024 -13.246 1.00 82.62 78 ILE A CA 1
ATOM 631 C C . ILE A 1 78 ? 15.530 -3.528 -13.087 1.00 82.62 78 ILE A C 1
ATOM 633 O O . ILE A 1 78 ? 15.063 -3.092 -12.038 1.00 82.62 78 ILE A O 1
ATOM 637 N N . GLN A 1 79 ? 15.763 -2.743 -14.140 1.00 84.62 79 GLN A N 1
ATOM 638 C CA . GLN A 1 79 ? 15.537 -1.306 -14.092 1.00 84.62 79 GLN A CA 1
ATOM 639 C C . GLN A 1 79 ? 14.068 -0.934 -13.883 1.00 84.62 79 GLN A C 1
ATOM 641 O O . GLN A 1 79 ? 13.761 -0.014 -13.128 1.00 84.62 79 GLN A O 1
ATOM 646 N N . MET A 1 80 ? 13.163 -1.650 -14.545 1.00 86.69 80 MET A N 1
ATOM 647 C CA . MET A 1 80 ? 11.726 -1.453 -14.384 1.00 86.69 80 MET A CA 1
ATOM 648 C C . MET A 1 80 ? 11.275 -1.799 -12.969 1.00 86.69 80 MET A C 1
ATOM 650 O O . MET A 1 80 ? 10.501 -1.040 -12.399 1.00 86.69 80 MET A O 1
ATOM 654 N N . LYS A 1 81 ? 11.804 -2.878 -12.373 1.00 88.06 81 LYS A N 1
ATOM 655 C CA . LYS A 1 81 ? 11.542 -3.209 -10.965 1.00 88.06 81 LYS A CA 1
ATOM 656 C C . LYS A 1 81 ? 11.924 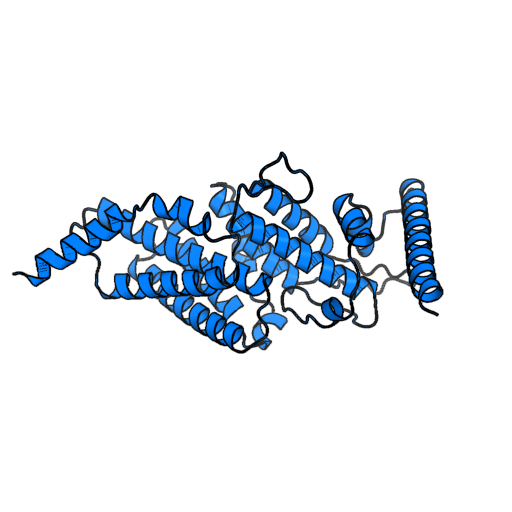-2.047 -10.047 1.00 88.06 81 LYS A C 1
ATOM 658 O O . LYS A 1 81 ? 11.090 -1.566 -9.293 1.00 88.06 81 LYS A O 1
ATOM 663 N N . ILE A 1 82 ? 13.154 -1.544 -10.175 1.00 88.12 82 ILE A N 1
ATOM 664 C CA . ILE A 1 82 ? 13.654 -0.425 -9.359 1.00 88.12 82 ILE A CA 1
ATOM 665 C C . ILE A 1 82 ? 12.790 0.829 -9.558 1.00 88.12 82 ILE A C 1
ATOM 667 O O . ILE A 1 82 ? 12.465 1.515 -8.596 1.00 88.12 82 ILE A O 1
ATOM 671 N N . TYR A 1 83 ? 12.396 1.125 -10.800 1.00 89.94 83 TYR A N 1
ATOM 672 C CA . TYR A 1 83 ? 11.516 2.253 -11.099 1.00 89.94 83 TYR A CA 1
ATOM 673 C C . TYR A 1 83 ? 10.130 2.101 -10.458 1.00 89.94 83 TYR A C 1
ATOM 675 O O . TYR A 1 83 ? 9.634 3.054 -9.865 1.00 89.94 83 TYR A O 1
ATOM 683 N N . ARG A 1 84 ? 9.518 0.911 -10.523 1.00 92.12 84 ARG A N 1
ATOM 684 C CA . ARG A 1 84 ? 8.217 0.638 -9.891 1.00 92.12 84 ARG A CA 1
ATOM 685 C C . ARG A 1 84 ? 8.286 0.790 -8.373 1.00 92.12 84 ARG A C 1
ATOM 687 O O . ARG A 1 84 ? 7.433 1.444 -7.788 1.00 92.12 84 ARG A O 1
ATOM 694 N N . GLU A 1 85 ? 9.320 0.238 -7.745 1.00 92.69 85 GLU A N 1
ATOM 695 C CA . GLU A 1 85 ? 9.528 0.362 -6.297 1.00 92.69 85 GLU A CA 1
ATOM 696 C C . GLU A 1 85 ? 9.748 1.818 -5.881 1.00 92.69 85 GLU A C 1
ATOM 698 O O . GLU A 1 85 ? 9.163 2.266 -4.902 1.00 92.69 85 GLU A O 1
ATOM 703 N N . HIS A 1 86 ? 10.503 2.582 -6.674 1.00 91.62 86 HIS A N 1
ATOM 704 C CA . HIS A 1 86 ? 10.673 4.019 -6.461 1.00 91.62 86 HIS A CA 1
ATOM 705 C C . HIS A 1 86 ? 9.346 4.784 -6.553 1.00 91.62 86 HIS A C 1
ATOM 707 O O . HIS A 1 86 ? 9.060 5.622 -5.706 1.00 91.62 86 HIS A O 1
ATOM 713 N N . LEU A 1 87 ? 8.511 4.496 -7.556 1.00 94.25 87 LEU A N 1
ATOM 714 C CA . LEU A 1 87 ? 7.194 5.130 -7.680 1.00 94.25 87 LEU A CA 1
ATOM 715 C C . LEU A 1 87 ? 6.280 4.804 -6.489 1.00 94.25 87 LEU A C 1
ATOM 717 O O . LEU A 1 87 ? 5.589 5.699 -6.005 1.00 94.25 87 LEU A O 1
ATOM 721 N N . LEU A 1 88 ? 6.296 3.556 -6.001 1.00 95.19 88 LEU A N 1
ATOM 722 C CA . LEU A 1 88 ? 5.574 3.169 -4.782 1.00 95.19 88 LEU A CA 1
ATOM 723 C C . LEU A 1 88 ? 6.095 3.928 -3.562 1.00 95.19 88 LEU A C 1
ATOM 725 O O . LEU A 1 88 ? 5.293 4.418 -2.773 1.00 95.19 88 LEU A O 1
ATOM 729 N N . GLU A 1 89 ? 7.417 4.062 -3.428 1.00 92.56 89 GLU A N 1
ATOM 730 C CA . GLU A 1 89 ? 8.032 4.756 -2.295 1.00 92.56 89 GLU A CA 1
ATOM 731 C C . GLU A 1 89 ? 7.617 6.226 -2.289 1.00 92.56 89 GLU A C 1
ATOM 733 O O . GLU A 1 89 ? 7.111 6.707 -1.280 1.00 92.56 89 GLU A O 1
ATOM 738 N N . MET A 1 90 ? 7.711 6.913 -3.431 1.00 91.94 90 MET A N 1
ATOM 739 C CA . MET A 1 90 ? 7.269 8.304 -3.554 1.00 91.94 90 MET A CA 1
ATOM 740 C C . MET A 1 90 ? 5.776 8.478 -3.249 1.00 91.94 90 MET A C 1
ATOM 742 O O . MET A 1 90 ? 5.400 9.433 -2.571 1.00 91.94 90 MET A O 1
ATOM 746 N N . ALA A 1 91 ? 4.920 7.575 -3.737 1.00 94.00 91 ALA A N 1
ATOM 747 C CA . ALA A 1 91 ? 3.481 7.651 -3.497 1.00 94.00 91 ALA A CA 1
ATOM 748 C C . ALA A 1 91 ? 3.139 7.445 -2.012 1.00 94.00 91 ALA A C 1
ATOM 750 O O . ALA A 1 91 ? 2.391 8.235 -1.442 1.00 94.00 91 ALA A O 1
ATOM 751 N N . MET A 1 92 ? 3.728 6.433 -1.366 1.00 92.06 92 MET A N 1
ATOM 752 C CA . MET A 1 92 ? 3.509 6.167 0.058 1.00 92.06 92 MET A CA 1
ATOM 753 C C . MET A 1 92 ? 4.112 7.251 0.961 1.00 92.06 92 MET A C 1
ATOM 755 O O . MET A 1 92 ? 3.527 7.582 1.985 1.00 92.06 92 MET A O 1
ATOM 759 N N . GLN A 1 93 ? 5.252 7.841 0.590 1.00 89.88 93 GLN A N 1
ATOM 760 C CA . GLN A 1 93 ? 5.820 8.969 1.334 1.00 89.88 93 GLN A CA 1
ATOM 761 C C . GLN A 1 93 ? 4.874 10.175 1.342 1.00 89.88 93 GLN A C 1
ATOM 763 O O . GLN A 1 93 ? 4.674 10.785 2.388 1.00 89.88 93 GLN A O 1
ATOM 768 N N . ILE A 1 94 ? 4.267 10.504 0.196 1.00 89.12 94 ILE A N 1
ATOM 769 C CA . ILE A 1 94 ? 3.275 11.587 0.121 1.00 89.12 94 ILE A CA 1
ATOM 770 C C . ILE A 1 94 ? 2.033 11.240 0.941 1.00 89.12 94 ILE A C 1
ATOM 772 O O . ILE A 1 94 ? 1.513 12.109 1.630 1.00 89.12 94 ILE A O 1
ATOM 776 N N . LEU A 1 95 ? 1.587 9.983 0.889 1.00 86.81 95 LEU A N 1
ATOM 777 C CA . LEU A 1 95 ? 0.416 9.508 1.622 1.00 86.81 95 LEU A CA 1
ATOM 778 C C . LEU A 1 95 ? 0.572 9.674 3.143 1.00 86.81 95 LEU A C 1
ATOM 780 O O . LEU A 1 95 ? -0.342 10.137 3.807 1.00 86.81 95 LEU A O 1
ATOM 784 N N . VAL A 1 96 ? 1.740 9.326 3.685 1.00 84.31 96 VAL A N 1
ATOM 785 C CA . VAL A 1 96 ? 2.027 9.383 5.130 1.00 84.31 96 VAL A CA 1
ATOM 786 C C . VAL A 1 96 ? 2.391 10.802 5.601 1.00 84.31 96 VAL A C 1
ATOM 788 O O . VAL A 1 96 ? 2.343 11.121 6.788 1.00 84.31 96 VAL A O 1
ATOM 791 N N . SER A 1 97 ? 2.823 11.680 4.699 1.00 79.12 97 SER A N 1
ATOM 792 C CA . SER A 1 97 ? 3.177 13.063 5.032 1.00 79.12 97 SER A CA 1
ATOM 793 C C . SER A 1 97 ? 2.834 14.007 3.882 1.00 79.12 97 SER A C 1
ATOM 795 O O . SER A 1 97 ? 3.730 14.468 3.159 1.00 79.12 97 SER A O 1
ATOM 797 N N . PRO A 1 98 ? 1.539 14.327 3.707 1.00 70.69 98 PRO A N 1
ATOM 798 C CA . PRO A 1 98 ? 1.127 15.352 2.764 1.00 70.69 98 PRO A CA 1
ATOM 799 C C . PRO A 1 98 ? 1.707 16.709 3.192 1.00 70.69 98 PRO A C 1
ATOM 801 O O . PRO A 1 98 ? 1.953 16.978 4.365 1.00 70.69 98 PRO A O 1
ATOM 804 N N . GLY A 1 99 ? 1.987 17.586 2.230 1.00 65.50 99 GLY A N 1
ATOM 805 C CA . GLY A 1 99 ? 2.481 18.934 2.515 1.00 65.50 99 GLY A CA 1
ATOM 806 C C . GLY A 1 99 ? 4.002 19.096 2.623 1.00 65.50 99 GLY A C 1
ATOM 807 O O . GLY A 1 99 ? 4.471 20.222 2.825 1.00 65.50 99 GLY A O 1
ATOM 808 N N . GLN A 1 100 ? 4.785 18.027 2.448 1.00 67.19 100 GLN A N 1
ATOM 809 C CA . GLN A 1 100 ? 6.248 18.106 2.391 1.00 67.19 100 GLN A CA 1
ATOM 810 C C . GLN A 1 100 ? 6.714 18.915 1.172 1.00 67.19 100 GLN A C 1
ATOM 812 O O . GLN A 1 100 ? 6.072 18.937 0.117 1.00 67.19 100 GLN A O 1
ATOM 817 N N . LYS A 1 101 ? 7.847 19.615 1.299 1.00 61.62 101 LYS A N 1
ATOM 818 C CA . LYS A 1 101 ? 8.441 20.323 0.155 1.00 61.62 101 LYS A CA 1
ATOM 819 C C . LYS A 1 101 ? 8.919 19.288 -0.857 1.00 61.62 101 LYS A C 1
ATOM 821 O O . LYS A 1 101 ? 9.736 18.434 -0.524 1.00 61.62 101 LYS A O 1
ATOM 826 N N . SER A 1 102 ? 8.426 19.371 -2.091 1.00 56.81 102 SER A N 1
ATOM 827 C CA . SER A 1 102 ? 8.861 18.465 -3.150 1.00 56.81 102 SER A CA 1
ATOM 828 C C . SER A 1 102 ? 10.369 18.593 -3.382 1.00 56.81 102 SER A C 1
ATOM 830 O O . SER A 1 102 ? 10.872 19.695 -3.600 1.00 56.81 102 SER A O 1
ATOM 832 N N . GLU A 1 103 ? 11.088 17.467 -3.453 1.00 55.81 103 GLU A N 1
ATOM 833 C CA . GLU A 1 103 ? 12.514 17.449 -3.826 1.00 55.81 103 GLU A CA 1
ATOM 834 C C . GLU A 1 103 ? 12.782 18.102 -5.193 1.00 55.81 103 GLU A C 1
ATOM 836 O O . GLU A 1 103 ? 13.892 18.545 -5.481 1.00 55.81 103 GLU A O 1
ATOM 841 N N . THR A 1 104 ? 11.768 18.149 -6.064 1.00 54.22 104 THR A N 1
ATOM 842 C CA . THR A 1 104 ? 11.891 18.703 -7.416 1.00 54.22 104 THR A CA 1
ATOM 843 C C . THR A 1 104 ? 11.523 20.186 -7.494 1.00 54.22 104 THR A C 1
ATOM 845 O O . THR A 1 104 ? 12.018 20.859 -8.392 1.00 54.22 104 THR A O 1
ATOM 848 N N . ASN A 1 105 ? 10.701 20.706 -6.577 1.00 53.44 105 ASN A N 1
ATOM 849 C CA . ASN A 1 105 ? 10.262 22.105 -6.557 1.00 53.44 105 ASN A CA 1
ATOM 850 C C . ASN A 1 105 ? 10.101 22.576 -5.107 1.00 53.44 105 ASN A C 1
ATOM 852 O O . ASN A 1 105 ? 9.105 22.258 -4.460 1.00 53.44 105 ASN A O 1
ATOM 856 N N . GLN A 1 106 ? 11.063 23.362 -4.615 1.00 55.62 106 GLN A N 1
ATOM 857 C CA . GLN A 1 106 ? 11.135 23.790 -3.209 1.00 55.62 106 GLN A CA 1
ATOM 858 C C . GLN A 1 106 ? 9.944 24.655 -2.750 1.00 55.62 106 GLN A C 1
ATOM 860 O O . GLN A 1 106 ? 9.697 24.746 -1.546 1.00 55.62 106 GLN A O 1
ATOM 865 N N . ASP A 1 107 ? 9.184 25.220 -3.694 1.00 57.00 107 ASP A N 1
ATOM 866 C CA . ASP A 1 107 ? 8.025 26.082 -3.427 1.00 57.00 107 ASP A CA 1
ATOM 867 C C . ASP A 1 107 ? 6.674 25.348 -3.475 1.00 57.00 107 ASP A C 1
ATOM 869 O O . ASP A 1 107 ? 5.676 25.878 -2.985 1.00 57.00 107 ASP A O 1
ATOM 873 N N . LYS A 1 108 ? 6.609 24.124 -4.028 1.00 67.12 108 LYS A N 1
ATOM 874 C CA . LYS A 1 108 ? 5.356 23.356 -4.113 1.00 67.12 108 LYS A CA 1
ATOM 875 C C . LYS A 1 108 ? 5.316 22.274 -3.032 1.00 67.12 108 LYS A C 1
ATOM 877 O O . LYS A 1 108 ? 6.132 21.349 -3.030 1.00 67.12 108 LYS A O 1
ATOM 882 N N . LYS A 1 109 ? 4.331 22.381 -2.140 1.00 73.31 109 LYS A N 1
ATOM 883 C CA . LYS A 1 109 ? 3.957 21.319 -1.199 1.00 73.31 109 LYS A CA 1
ATOM 884 C C . LYS A 1 109 ? 3.368 20.128 -1.962 1.00 73.31 109 LYS A C 1
ATOM 886 O O . LYS A 1 109 ? 2.602 20.330 -2.905 1.00 73.31 109 LYS A O 1
ATOM 891 N N . THR A 1 110 ? 3.746 18.910 -1.588 1.00 76.31 110 THR A N 1
ATOM 892 C CA . THR A 1 110 ? 3.179 17.685 -2.164 1.00 76.31 110 THR A CA 1
ATOM 893 C C . THR A 1 110 ? 1.739 17.493 -1.707 1.00 76.31 110 THR A C 1
ATOM 895 O O . THR A 1 110 ? 1.439 17.660 -0.528 1.00 76.31 110 THR A O 1
ATOM 898 N N . ASP A 1 111 ? 0.866 17.128 -2.638 1.00 85.00 111 ASP A N 1
ATOM 899 C CA . ASP A 1 111 ? -0.552 16.838 -2.398 1.00 85.00 111 ASP A CA 1
ATOM 900 C C . ASP A 1 111 ? -0.851 15.362 -2.730 1.00 85.00 111 ASP A C 1
ATOM 902 O O . ASP A 1 111 ? -0.116 14.747 -3.504 1.00 85.00 111 ASP A O 1
ATOM 906 N N . ILE A 1 112 ? -1.932 14.792 -2.195 1.00 87.00 112 ILE A N 1
ATOM 907 C CA . ILE A 1 112 ? -2.378 13.411 -2.447 1.00 87.00 112 ILE A CA 1
ATOM 908 C C . ILE A 1 112 ? -2.594 13.174 -3.952 1.00 87.00 112 ILE A C 1
ATOM 910 O O . ILE A 1 112 ? -2.255 12.115 -4.484 1.00 87.00 112 ILE A O 1
ATOM 914 N N . ASN A 1 113 ? -3.026 14.198 -4.694 1.00 89.25 113 ASN A N 1
ATOM 915 C CA . ASN A 1 113 ? -3.098 14.153 -6.158 1.00 89.25 113 ASN A CA 1
ATOM 916 C C . ASN A 1 113 ? -1.736 13.895 -6.829 1.00 89.25 113 ASN A C 1
ATOM 918 O O . ASN A 1 113 ? -1.669 13.306 -7.908 1.00 89.25 113 ASN A O 1
ATOM 922 N N . ASP A 1 114 ? -0.630 14.332 -6.220 1.00 90.31 114 ASP A N 1
ATOM 923 C CA . ASP A 1 114 ? 0.712 14.018 -6.709 1.00 90.31 114 ASP A CA 1
ATOM 924 C C . ASP A 1 114 ? 1.085 12.545 -6.425 1.00 90.31 114 ASP A C 1
ATOM 926 O O . ASP A 1 114 ? 1.764 11.936 -7.254 1.00 90.31 114 ASP A O 1
ATOM 930 N N . ALA A 1 115 ? 0.582 11.931 -5.343 1.00 91.31 115 ALA A N 1
ATOM 931 C CA . ALA A 1 115 ? 0.716 10.487 -5.106 1.00 91.31 115 ALA A CA 1
ATOM 932 C C . ALA A 1 115 ? -0.027 9.667 -6.174 1.00 91.31 115 ALA A C 1
ATOM 934 O O . ALA A 1 115 ? 0.545 8.740 -6.752 1.00 91.31 115 ALA A O 1
ATOM 935 N N . LEU A 1 116 ? -1.260 10.059 -6.515 1.00 91.94 116 LEU A N 1
ATOM 936 C CA . LEU A 1 116 ? -2.042 9.407 -7.570 1.00 91.94 116 LEU A CA 1
ATOM 937 C C . LEU A 1 116 ? -1.350 9.460 -8.942 1.00 91.94 116 LEU A C 1
ATOM 939 O O . LEU A 1 116 ? -1.382 8.469 -9.671 1.00 91.94 116 LEU A O 1
ATOM 943 N N . LYS A 1 117 ? -0.638 10.547 -9.272 1.00 93.25 117 LYS A N 1
ATOM 944 C CA . LYS A 1 117 ? 0.177 10.629 -10.503 1.00 93.25 117 LYS A CA 1
ATOM 945 C C . LYS A 1 117 ? 1.307 9.599 -10.527 1.00 93.25 117 LYS A C 1
ATOM 947 O O . LYS A 1 117 ? 1.595 9.026 -11.576 1.00 93.25 117 LYS A O 1
ATOM 952 N N . TYR A 1 118 ? 1.960 9.336 -9.391 1.00 94.25 118 TYR A N 1
ATOM 953 C CA . TYR A 1 118 ? 2.970 8.273 -9.313 1.00 94.25 118 TYR A CA 1
ATOM 954 C C . TYR A 1 118 ? 2.353 6.884 -9.488 1.00 94.25 118 TYR A C 1
ATOM 956 O O . TYR A 1 118 ? 2.938 6.033 -10.160 1.00 94.25 118 TYR A O 1
ATOM 964 N N . ILE A 1 119 ? 1.157 6.671 -8.941 1.00 94.12 119 ILE A N 1
ATOM 965 C CA . ILE A 1 119 ? 0.393 5.433 -9.115 1.00 94.12 119 ILE A CA 1
ATOM 966 C C . ILE A 1 119 ? -0.054 5.233 -10.568 1.00 94.12 119 ILE A C 1
ATOM 968 O O . ILE A 1 119 ? -0.005 4.107 -11.064 1.00 94.12 119 ILE A O 1
ATOM 972 N N . GLU A 1 120 ? -0.425 6.299 -11.275 1.00 92.44 120 GLU A N 1
ATOM 973 C CA . GLU A 1 120 ? -0.738 6.264 -12.708 1.00 92.44 120 GLU A CA 1
ATOM 974 C C . GLU A 1 120 ? 0.490 5.866 -13.542 1.00 92.44 120 GLU A C 1
ATOM 976 O O . GLU A 1 120 ? 0.437 4.880 -14.279 1.00 92.44 120 GLU A O 1
ATOM 981 N N . LEU A 1 121 ? 1.634 6.532 -13.326 1.00 92.38 121 LEU A N 1
ATOM 982 C CA . LEU A 1 121 ? 2.908 6.175 -13.971 1.00 92.38 121 LEU A CA 1
ATOM 983 C C . LEU A 1 121 ? 3.302 4.713 -13.719 1.00 92.38 121 LEU A C 1
ATOM 985 O O . LEU A 1 121 ? 3.871 4.051 -14.592 1.00 92.38 121 LEU A O 1
ATOM 989 N N . LEU A 1 122 ? 3.013 4.202 -12.520 1.00 92.19 122 LEU A N 1
ATOM 990 C CA . LEU A 1 122 ? 3.283 2.818 -12.161 1.00 92.19 122 LEU A CA 1
ATOM 991 C C . LEU A 1 122 ? 2.345 1.859 -12.896 1.00 92.19 122 LEU A C 1
ATOM 993 O O . LEU A 1 122 ? 2.807 0.863 -13.451 1.00 92.19 122 LEU A O 1
ATOM 997 N N . ARG A 1 123 ? 1.045 2.157 -12.943 1.00 89.06 123 ARG A N 1
ATOM 998 C CA . ARG A 1 123 ? 0.037 1.327 -13.615 1.00 89.06 123 ARG A CA 1
ATOM 999 C C . ARG A 1 123 ? 0.331 1.173 -15.105 1.00 89.06 123 ARG A C 1
ATOM 1001 O O . ARG A 1 123 ? 0.261 0.055 -15.616 1.00 89.06 123 ARG A O 1
ATOM 1008 N N . ASP A 1 124 ? 0.775 2.247 -15.752 1.00 86.38 124 ASP A N 1
ATOM 1009 C CA . ASP A 1 124 ? 1.230 2.241 -17.147 1.00 86.38 124 ASP A CA 1
ATOM 1010 C C . ASP A 1 124 ? 2.475 1.369 -17.374 1.00 86.38 124 ASP A C 1
ATOM 1012 O O . ASP A 1 124 ? 2.762 0.950 -18.498 1.00 86.38 124 ASP A O 1
ATOM 1016 N N . ASN A 1 125 ? 3.230 1.079 -16.311 1.00 84.25 125 ASN A N 1
ATOM 1017 C CA . ASN A 1 125 ? 4.446 0.278 -16.357 1.00 84.25 125 ASN A CA 1
ATOM 1018 C C . ASN A 1 125 ? 4.243 -1.196 -15.967 1.00 84.25 125 ASN A C 1
ATOM 1020 O O . ASN A 1 125 ? 5.105 -2.022 -16.272 1.00 84.25 125 ASN A O 1
ATOM 1024 N N . VAL A 1 126 ? 3.152 -1.540 -15.280 1.00 82.50 126 VAL A N 1
ATOM 1025 C CA . VAL A 1 126 ? 2.886 -2.890 -14.745 1.00 82.50 126 VAL A CA 1
ATOM 1026 C C . VAL A 1 126 ? 2.517 -3.895 -15.841 1.00 82.50 126 VAL A C 1
ATOM 1028 O O . VAL A 1 126 ? 2.883 -5.068 -15.740 1.00 82.50 126 VAL A O 1
ATOM 1031 N N . VAL A 1 127 ? 1.831 -3.444 -16.895 1.00 72.50 127 VAL A N 1
ATOM 1032 C CA . VAL A 1 127 ? 1.451 -4.278 -18.042 1.00 72.50 127 VAL A CA 1
ATOM 1033 C C . VAL A 1 127 ? 2.455 -4.063 -19.165 1.00 72.50 127 VAL A C 1
ATOM 1035 O O . VAL A 1 127 ? 2.581 -2.968 -19.708 1.00 72.50 127 VAL A O 1
ATOM 1038 N N . VAL A 1 128 ? 3.180 -5.119 -19.522 1.00 62.62 128 VAL A N 1
ATOM 1039 C CA . VAL A 1 128 ? 4.184 -5.071 -20.581 1.00 62.62 128 VAL A CA 1
ATOM 1040 C C . VAL A 1 128 ? 3.831 -6.090 -21.652 1.00 62.62 128 VAL A C 1
ATOM 1042 O O . VAL A 1 128 ? 3.913 -7.292 -21.409 1.00 62.62 128 VAL A O 1
ATOM 1045 N N . ASP A 1 129 ? 3.512 -5.603 -22.852 1.00 55.88 129 ASP A N 1
ATOM 1046 C CA . ASP A 1 129 ? 3.503 -6.437 -24.056 1.00 55.88 129 ASP A CA 1
ATOM 1047 C C . ASP A 1 129 ? 4.925 -6.959 -24.299 1.00 55.88 129 ASP A C 1
ATOM 1049 O O . ASP A 1 129 ? 5.857 -6.169 -24.511 1.00 55.88 129 ASP A O 1
ATOM 1053 N N . ALA A 1 130 ? 5.102 -8.279 -24.327 1.00 50.69 130 ALA A N 1
ATOM 1054 C CA . ALA A 1 130 ? 6.325 -8.897 -24.827 1.00 50.69 130 ALA A CA 1
ATOM 1055 C C . ALA A 1 130 ? 6.378 -8.801 -26.358 1.00 50.69 130 ALA A C 1
ATOM 1057 O O . ALA A 1 130 ? 6.266 -9.786 -27.078 1.00 50.69 130 ALA A O 1
ATOM 1058 N N . ARG A 1 131 ? 6.569 -7.589 -26.886 1.00 48.03 131 ARG A N 1
ATOM 1059 C CA . ARG A 1 131 ? 7.052 -7.423 -28.260 1.00 48.03 131 ARG A CA 1
ATOM 1060 C C . ARG A 1 131 ? 8.571 -7.481 -28.226 1.00 48.03 131 ARG A C 1
ATOM 1062 O O . ARG A 1 131 ? 9.243 -6.468 -28.038 1.00 48.03 131 ARG A O 1
ATOM 1069 N N . THR A 1 132 ? 9.120 -8.683 -28.345 1.00 48.72 132 THR A N 1
ATOM 1070 C CA . THR A 1 132 ? 10.533 -8.861 -28.672 1.00 48.72 132 THR A CA 1
ATOM 1071 C C . THR A 1 132 ? 10.772 -8.406 -30.112 1.00 48.72 132 THR A C 1
ATOM 1073 O O . THR A 1 132 ? 9.957 -8.643 -30.999 1.00 48.72 132 THR A O 1
ATOM 1076 N N . VAL A 1 133 ? 11.921 -7.766 -30.360 1.00 46.69 133 VAL A N 1
ATOM 1077 C CA . VAL A 1 133 ? 12.415 -7.410 -31.712 1.00 46.69 133 VAL A CA 1
ATOM 1078 C C . VAL A 1 133 ? 12.550 -8.656 -32.611 1.00 46.69 133 VAL A C 1
ATOM 1080 O O . VAL A 1 133 ? 12.548 -8.554 -33.833 1.00 46.69 133 VAL A O 1
ATOM 1083 N N . PHE A 1 134 ? 12.591 -9.845 -32.005 1.00 46.47 134 PHE A N 1
ATOM 1084 C CA . PHE A 1 134 ? 12.540 -11.148 -32.655 1.00 46.47 134 PHE A CA 1
ATOM 1085 C C . PHE A 1 134 ? 11.206 -11.832 -32.329 1.00 46.47 134 PHE A C 1
ATOM 1087 O O . PHE A 1 134 ? 11.133 -12.495 -31.303 1.00 46.47 134 PHE A O 1
ATOM 1094 N N . GLY A 1 135 ? 10.177 -11.648 -33.164 1.00 40.12 135 GLY A N 1
ATOM 1095 C CA . GLY A 1 135 ? 8.957 -12.477 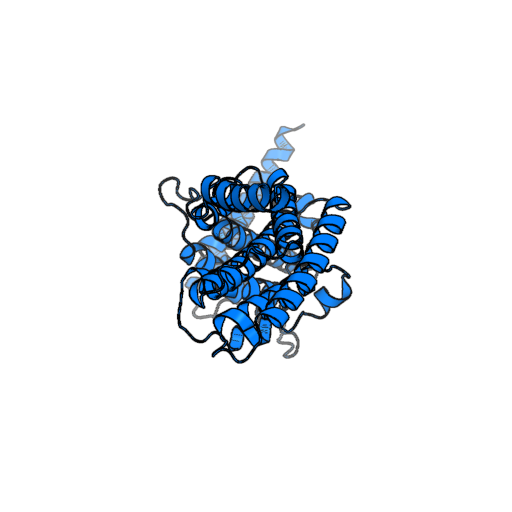-33.215 1.00 40.12 135 GLY A CA 1
ATOM 1096 C C . GLY A 1 135 ? 8.089 -12.543 -31.945 1.00 40.12 135 GLY A C 1
ATOM 1097 O O . GLY A 1 135 ? 8.539 -12.906 -30.868 1.00 40.12 135 GLY A O 1
ATOM 1098 N N . ALA A 1 136 ? 6.795 -12.254 -32.080 1.00 43.97 136 ALA A N 1
ATOM 1099 C CA . ALA A 1 136 ? 5.837 -12.397 -30.987 1.00 43.97 136 ALA A CA 1
ATOM 1100 C C . ALA A 1 136 ? 5.687 -13.870 -30.555 1.00 43.97 136 ALA A C 1
ATOM 1102 O O . ALA A 1 136 ? 5.220 -14.696 -31.338 1.00 43.97 136 ALA A O 1
ATOM 1103 N N . SER A 1 137 ? 6.006 -14.193 -29.301 1.00 41.59 137 SER A N 1
ATOM 1104 C CA . SER A 1 137 ? 5.359 -15.304 -28.600 1.00 41.59 137 SER A CA 1
ATOM 1105 C C . SER A 1 137 ? 4.130 -14.735 -27.887 1.00 41.59 137 SER A C 1
ATOM 1107 O O . SER A 1 137 ? 4.236 -13.954 -26.946 1.00 41.59 137 SER A O 1
ATOM 1109 N N . HIS A 1 138 ? 2.937 -15.093 -28.364 1.00 41.53 138 HIS A N 1
ATOM 1110 C CA . HIS A 1 138 ? 1.640 -14.588 -27.886 1.00 41.53 138 HIS A CA 1
ATOM 1111 C C . HIS A 1 138 ? 1.313 -14.908 -26.407 1.00 41.53 138 HIS A C 1
ATOM 1113 O O . HIS A 1 138 ? 0.243 -14.545 -25.928 1.00 41.53 138 HIS A O 1
ATOM 1119 N N . GLU A 1 139 ? 2.216 -15.562 -25.675 1.00 39.72 139 GLU A N 1
ATOM 1120 C CA . GLU A 1 139 ? 1.952 -16.172 -24.367 1.00 39.72 139 GLU A CA 1
ATOM 1121 C C . GLU A 1 139 ? 2.651 -15.474 -23.190 1.00 39.72 139 GLU A C 1
ATOM 1123 O O . GLU A 1 139 ? 2.450 -15.867 -22.045 1.00 39.72 139 GLU A O 1
ATOM 1128 N N . GLN A 1 140 ? 3.455 -14.429 -23.422 1.00 46.03 140 GLN A N 1
ATOM 1129 C CA . GLN A 1 140 ? 4.328 -13.880 -22.377 1.00 46.03 140 GLN A CA 1
ATOM 1130 C C . GLN A 1 140 ? 4.017 -12.425 -22.014 1.00 46.03 140 GLN A C 1
ATOM 1132 O O . GLN A 1 140 ? 4.894 -11.566 -21.983 1.00 46.03 140 GLN A O 1
ATOM 1137 N N . ASN A 1 141 ? 2.758 -12.139 -21.676 1.00 50.34 141 ASN A N 1
ATOM 1138 C CA . ASN A 1 141 ? 2.430 -10.920 -20.936 1.00 50.34 141 ASN A CA 1
ATOM 1139 C C . ASN A 1 141 ? 3.064 -11.013 -19.541 1.00 50.34 141 ASN A C 1
ATOM 1141 O O . ASN A 1 141 ? 2.542 -11.671 -18.645 1.00 50.34 141 ASN A O 1
ATOM 1145 N N . CYS A 1 142 ? 4.218 -10.371 -19.353 1.00 58.69 142 CYS A N 1
ATOM 1146 C CA . CYS A 1 142 ? 4.883 -10.296 -18.054 1.00 58.69 142 CYS A CA 1
ATOM 1147 C C . CYS A 1 142 ? 4.199 -9.213 -17.211 1.00 58.69 142 CYS A C 1
ATOM 1149 O O . CYS A 1 142 ? 4.716 -8.105 -17.057 1.00 58.69 142 CYS A O 1
ATOM 1151 N N . GLN A 1 143 ? 3.002 -9.520 -16.717 1.00 75.00 143 GLN A N 1
ATOM 1152 C CA . GLN A 1 143 ? 2.266 -8.651 -15.812 1.00 75.00 143 GLN A CA 1
ATOM 1153 C C . GLN A 1 143 ? 2.859 -8.755 -14.409 1.00 75.00 143 GLN A C 1
ATOM 1155 O O . GLN A 1 143 ? 2.947 -9.836 -13.830 1.00 75.00 143 GLN A O 1
ATOM 1160 N N . ASP A 1 144 ? 3.273 -7.623 -13.850 1.00 88.19 144 ASP A N 1
ATOM 1161 C CA . ASP A 1 144 ? 3.781 -7.580 -12.481 1.00 88.19 144 ASP A CA 1
ATOM 1162 C C . ASP A 1 144 ? 2.625 -7.483 -11.481 1.00 88.19 144 ASP A C 1
ATOM 1164 O O . ASP A 1 144 ? 2.257 -6.400 -11.024 1.00 88.19 144 ASP A O 1
ATOM 1168 N N . LEU A 1 145 ? 2.034 -8.637 -11.163 1.00 90.19 145 LEU A N 1
ATOM 1169 C CA . LEU A 1 145 ? 0.900 -8.741 -10.239 1.00 90.19 145 LEU A CA 1
ATOM 1170 C C . LEU A 1 145 ? 1.228 -8.207 -8.837 1.00 90.19 145 LEU A C 1
ATOM 1172 O O . LEU A 1 145 ? 0.346 -7.688 -8.160 1.00 90.19 145 LEU A O 1
ATOM 1176 N N . VAL A 1 146 ? 2.496 -8.280 -8.419 1.00 93.12 146 VAL A N 1
ATOM 1177 C CA . VAL A 1 146 ? 2.947 -7.752 -7.125 1.00 93.12 146 VAL A CA 1
ATOM 1178 C C . VAL A 1 146 ? 2.873 -6.233 -7.121 1.00 93.12 146 VAL A C 1
ATOM 1180 O O . VAL A 1 146 ? 2.189 -5.657 -6.278 1.00 93.12 146 VAL A O 1
ATOM 1183 N N . ALA A 1 147 ? 3.509 -5.577 -8.096 1.00 93.44 147 ALA A N 1
ATOM 1184 C CA . ALA A 1 147 ? 3.456 -4.121 -8.201 1.00 93.44 147 ALA A CA 1
ATOM 1185 C C . ALA A 1 147 ? 2.018 -3.621 -8.420 1.00 93.44 147 ALA A C 1
ATOM 1187 O O . ALA A 1 147 ? 1.643 -2.573 -7.901 1.00 93.44 147 ALA A O 1
ATOM 1188 N N . GLN A 1 148 ? 1.183 -4.387 -9.132 1.00 93.75 148 GLN A N 1
ATOM 1189 C CA . GLN A 1 148 ? -0.238 -4.080 -9.294 1.00 93.75 148 GLN A CA 1
ATOM 1190 C C . GLN A 1 148 ? -1.012 -4.105 -7.973 1.00 93.75 148 GLN A C 1
ATOM 1192 O O . GLN A 1 148 ? -1.868 -3.250 -7.735 1.00 93.75 148 GLN A O 1
ATOM 1197 N N . TRP A 1 149 ? -0.741 -5.095 -7.128 1.00 95.75 149 TRP A N 1
ATOM 1198 C CA . TRP A 1 149 ? -1.402 -5.233 -5.838 1.00 95.75 149 TRP A CA 1
ATOM 1199 C C . TRP A 1 149 ? -1.013 -4.080 -4.904 1.00 95.75 149 TRP A C 1
ATOM 1201 O O . TRP A 1 149 ? -1.889 -3.390 -4.386 1.00 95.75 149 TRP A O 1
ATOM 1211 N N . TRP A 1 150 ? 0.281 -3.751 -4.818 1.00 96.62 150 TRP A N 1
ATOM 1212 C CA . TRP A 1 150 ? 0.758 -2.579 -4.071 1.00 96.62 150 TRP A CA 1
ATOM 1213 C C . TRP A 1 150 ? 0.228 -1.251 -4.629 1.00 96.62 150 TRP A C 1
ATOM 1215 O O . TRP A 1 150 ? -0.142 -0.365 -3.865 1.00 96.62 150 TRP A O 1
ATOM 1225 N N . SER A 1 151 ? 0.117 -1.122 -5.954 1.00 95.38 151 SER A N 1
ATOM 1226 C CA . SER A 1 151 ? -0.539 0.022 -6.606 1.00 95.38 151 SER A CA 1
ATOM 1227 C C . SER A 1 151 ? -1.983 0.189 -6.145 1.00 95.38 151 SER A C 1
ATOM 1229 O O . SER A 1 151 ? -2.430 1.302 -5.891 1.00 95.38 151 SER A O 1
ATOM 1231 N N . THR A 1 152 ? -2.708 -0.928 -6.044 1.00 95.50 152 THR A N 1
ATOM 1232 C CA . THR A 1 152 ? -4.110 -0.958 -5.620 1.00 95.50 152 THR A CA 1
ATOM 1233 C C . THR A 1 152 ? -4.234 -0.532 -4.161 1.00 95.50 152 THR A C 1
ATOM 1235 O O . THR A 1 152 ? -5.067 0.313 -3.856 1.00 95.50 152 THR A O 1
ATOM 1238 N N . PHE A 1 153 ? -3.369 -1.054 -3.287 1.00 96.25 153 PHE A N 1
ATOM 1239 C CA . PHE A 1 153 ? -3.291 -0.658 -1.880 1.00 96.25 153 PHE A CA 1
ATOM 1240 C C . PHE A 1 153 ? -3.124 0.859 -1.715 1.00 96.25 153 PHE A C 1
ATOM 1242 O O . PHE A 1 153 ? -3.936 1.503 -1.054 1.00 96.25 153 PHE A O 1
ATOM 1249 N N . VAL A 1 154 ? -2.119 1.445 -2.374 1.00 95.19 154 VAL A N 1
ATOM 1250 C CA . VAL A 1 154 ? -1.843 2.887 -2.266 1.00 95.19 154 VAL A CA 1
ATOM 1251 C C . VAL A 1 154 ? -2.945 3.727 -2.912 1.00 95.19 154 VAL A C 1
ATOM 1253 O O . VAL A 1 154 ? -3.300 4.773 -2.377 1.00 95.19 154 VAL A O 1
ATOM 1256 N N . ALA A 1 155 ? -3.518 3.276 -4.033 1.00 94.00 155 ALA A N 1
ATOM 1257 C CA . ALA A 1 155 ? -4.639 3.962 -4.673 1.00 94.00 155 ALA A CA 1
ATOM 1258 C C . ALA A 1 155 ? -5.853 4.050 -3.740 1.00 94.00 155 ALA A C 1
ATOM 1260 O O . ALA A 1 155 ? -6.407 5.131 -3.583 1.00 94.00 155 ALA A O 1
ATOM 1261 N N . ILE A 1 156 ? -6.234 2.939 -3.096 1.00 93.25 156 ILE A N 1
ATOM 1262 C CA . ILE A 1 156 ? -7.345 2.911 -2.133 1.00 93.25 156 ILE A CA 1
ATOM 1263 C C . ILE A 1 156 ? -7.081 3.891 -0.989 1.00 93.25 156 ILE A C 1
ATOM 1265 O O . ILE A 1 156 ? -7.963 4.677 -0.660 1.00 93.25 156 ILE A O 1
ATOM 1269 N N . ALA A 1 157 ? -5.864 3.897 -0.436 1.00 92.38 157 ALA A N 1
ATOM 1270 C CA . ALA A 1 157 ? -5.502 4.835 0.622 1.00 92.38 157 ALA A CA 1
ATOM 1271 C C . ALA A 1 157 ? -5.638 6.302 0.175 1.00 92.38 157 ALA A C 1
ATOM 1273 O O . ALA A 1 157 ? -6.208 7.110 0.897 1.00 92.38 157 ALA A O 1
ATOM 1274 N N . CYS A 1 158 ? -5.171 6.639 -1.034 1.00 90.88 158 CYS A N 1
ATOM 1275 C CA . CYS A 1 158 ? -5.313 7.990 -1.582 1.00 90.88 158 CYS A CA 1
ATOM 1276 C C . CYS A 1 158 ? -6.785 8.380 -1.769 1.00 90.88 158 CYS A C 1
ATOM 1278 O O . CYS A 1 158 ? -7.164 9.496 -1.436 1.00 90.88 158 CYS A O 1
ATOM 1280 N N . HIS A 1 159 ? -7.609 7.477 -2.304 1.00 88.38 159 HIS A N 1
ATOM 1281 C CA . HIS A 1 159 ? -9.024 7.756 -2.552 1.00 88.38 159 HIS A CA 1
ATOM 1282 C C . HIS A 1 159 ? -9.821 7.933 -1.258 1.00 88.38 159 HIS A C 1
ATOM 1284 O O . HIS A 1 159 ? -10.650 8.833 -1.194 1.00 88.38 159 HIS A O 1
ATOM 1290 N N . TRP A 1 160 ? -9.526 7.148 -0.216 1.00 87.50 160 TRP A N 1
ATOM 1291 C CA . TRP A 1 160 ? -10.138 7.337 1.102 1.00 87.50 160 TRP A CA 1
ATOM 1292 C C . TRP A 1 160 ? -9.783 8.680 1.749 1.00 87.50 160 TRP A C 1
ATOM 1294 O O . TRP A 1 160 ? -10.623 9.231 2.443 1.00 87.50 160 TRP A O 1
ATOM 1304 N N . LEU A 1 161 ? -8.588 9.228 1.508 1.00 86.31 161 LEU A N 1
ATOM 1305 C CA . LEU A 1 161 ? -8.222 10.561 2.011 1.00 86.31 161 LEU A CA 1
ATOM 1306 C C . LEU A 1 161 ? -8.811 11.715 1.187 1.00 86.31 161 LEU A C 1
ATOM 1308 O O . LEU A 1 161 ? -8.918 12.829 1.686 1.00 86.31 161 LEU A O 1
ATOM 1312 N N . LEU A 1 162 ? -9.140 11.481 -0.086 1.00 85.12 162 LEU A N 1
ATOM 1313 C CA . LEU A 1 162 ? -9.733 12.497 -0.962 1.00 85.12 162 LEU A CA 1
ATOM 1314 C C . LEU A 1 162 ? -11.256 12.601 -0.826 1.00 85.12 162 LEU A C 1
ATOM 1316 O O . LEU A 1 162 ? -11.835 13.471 -1.474 1.00 85.12 162 LEU A O 1
ATOM 1320 N N . ASP A 1 163 ? -11.876 11.721 -0.033 1.00 77.88 163 ASP A N 1
ATOM 1321 C CA . ASP A 1 163 ? -13.334 11.589 0.092 1.00 77.88 163 ASP A CA 1
ATOM 1322 C C . ASP A 1 163 ? -14.027 11.505 -1.283 1.00 77.88 163 ASP A C 1
ATOM 1324 O O . ASP A 1 163 ? -15.059 12.115 -1.565 1.00 77.88 163 ASP A O 1
ATOM 1328 N N . ASP A 1 164 ? -13.378 10.797 -2.213 1.00 73.25 164 ASP A N 1
ATOM 1329 C CA . ASP A 1 164 ? -13.873 10.642 -3.575 1.00 73.25 164 ASP A CA 1
ATOM 1330 C C . ASP A 1 164 ? -14.951 9.551 -3.594 1.00 73.25 164 ASP A C 1
ATOM 1332 O O . ASP A 1 164 ? -14.650 8.358 -3.562 1.00 73.25 164 ASP A O 1
ATOM 1336 N N . GLU A 1 165 ? -16.211 9.976 -3.683 1.00 60.75 165 GLU A N 1
ATOM 1337 C CA . GLU A 1 165 ? -17.424 9.138 -3.736 1.00 60.75 165 GLU A CA 1
ATOM 1338 C C . GLU A 1 165 ? -17.535 8.251 -4.995 1.00 60.75 165 GLU A C 1
ATOM 1340 O O . GLU A 1 165 ? -18.570 7.633 -5.275 1.00 60.75 165 GLU A O 1
ATOM 1345 N N . THR A 1 166 ? -16.492 8.182 -5.825 1.00 67.06 166 THR A N 1
ATOM 1346 C CA . THR A 1 166 ? -16.479 7.276 -6.971 1.00 67.06 166 THR A CA 1
ATOM 1347 C C . THR A 1 166 ? -16.377 5.814 -6.527 1.00 67.06 166 THR A C 1
ATOM 1349 O O . THR A 1 166 ? -15.614 5.418 -5.652 1.00 67.06 166 THR A O 1
ATOM 1352 N N . ASN A 1 167 ? -17.186 4.948 -7.143 1.00 63.66 167 ASN A N 1
ATOM 1353 C CA . ASN A 1 167 ? -17.248 3.541 -6.760 1.00 63.66 167 ASN A CA 1
ATOM 1354 C C . ASN A 1 167 ? -15.962 2.788 -7.179 1.00 63.66 167 ASN A C 1
ATOM 1356 O O . ASN A 1 167 ? -15.748 2.458 -8.352 1.00 63.66 167 ASN A O 1
ATOM 1360 N N . PHE A 1 168 ? -15.123 2.462 -6.192 1.00 77.19 168 PHE A N 1
ATOM 1361 C CA . PHE A 1 168 ? -13.882 1.695 -6.349 1.00 77.19 168 PHE A CA 1
ATOM 1362 C C . PHE A 1 168 ? -14.033 0.188 -6.079 1.00 77.19 168 PHE A C 1
ATOM 1364 O O . PHE A 1 168 ? -13.037 -0.490 -5.817 1.00 77.19 168 PHE A O 1
ATOM 1371 N N . GLU A 1 169 ? -15.232 -0.394 -6.201 1.00 82.19 169 GLU A N 1
ATOM 1372 C CA . GLU A 1 169 ? -15.475 -1.835 -5.983 1.00 82.19 169 GLU A CA 1
ATOM 1373 C C . GLU A 1 169 ? -14.499 -2.740 -6.753 1.00 82.19 169 GLU A C 1
ATOM 1375 O O . GLU A 1 169 ? -14.095 -3.811 -6.290 1.00 82.19 169 GLU A O 1
ATOM 1380 N N . HIS A 1 170 ? -14.087 -2.308 -7.946 1.00 86.25 170 HIS A N 1
ATOM 1381 C CA . HIS A 1 170 ? -13.132 -3.040 -8.769 1.00 86.25 170 HIS A CA 1
ATOM 1382 C C . HIS A 1 170 ? -11.706 -3.067 -8.180 1.00 86.25 170 HIS A C 1
ATOM 1384 O O . HIS A 1 170 ? -10.949 -3.989 -8.486 1.00 86.25 170 HIS A O 1
ATOM 1390 N N . LEU A 1 171 ? -11.322 -2.078 -7.362 1.00 89.06 171 LEU A N 1
ATOM 1391 C CA . LEU A 1 171 ? -10.064 -2.063 -6.607 1.00 89.06 171 LEU A CA 1
ATOM 1392 C C . LEU A 1 171 ? -10.175 -2.927 -5.348 1.00 89.06 171 LEU A C 1
ATOM 1394 O O . LEU A 1 171 ? -9.230 -3.643 -5.031 1.00 89.06 171 LEU A O 1
ATOM 1398 N N . TYR A 1 172 ? -11.338 -2.946 -4.694 1.00 91.44 172 TYR A N 1
ATOM 1399 C CA . TYR A 1 172 ? -11.587 -3.768 -3.502 1.00 91.44 172 TYR A CA 1
ATOM 1400 C C . TYR A 1 172 ? -11.397 -5.261 -3.780 1.00 91.44 172 TYR A C 1
ATOM 1402 O O . TYR A 1 172 ? -10.652 -5.947 -3.083 1.00 91.44 172 TYR A O 1
ATOM 1410 N N . LYS A 1 173 ? -11.935 -5.748 -4.902 1.00 91.50 173 LYS A N 1
ATOM 1411 C CA . LYS A 1 173 ? -11.696 -7.133 -5.340 1.00 91.50 173 LYS A CA 1
ATOM 1412 C C . LYS A 1 173 ? -10.218 -7.427 -5.609 1.00 91.50 173 LYS A C 1
ATOM 1414 O O . LYS A 1 173 ? -9.779 -8.557 -5.438 1.00 91.50 173 LYS A O 1
ATOM 1419 N N . LYS A 1 174 ? -9.445 -6.435 -6.063 1.00 92.00 174 LYS A N 1
ATOM 1420 C CA . LYS A 1 174 ? -8.017 -6.607 -6.367 1.00 92.00 174 LYS A CA 1
ATOM 1421 C C . LYS A 1 174 ? -7.159 -6.647 -5.106 1.00 92.00 174 LYS A C 1
ATOM 1423 O O . LYS A 1 174 ? -6.219 -7.430 -5.073 1.00 92.00 174 LYS A O 1
ATOM 1428 N N . ILE A 1 175 ? -7.461 -5.830 -4.094 1.00 94.94 175 ILE A N 1
ATOM 1429 C CA . ILE A 1 175 ? -6.683 -5.813 -2.846 1.00 94.94 175 ILE A CA 1
ATOM 1430 C C . ILE A 1 175 ? -6.914 -7.081 -2.015 1.00 94.94 175 ILE A C 1
ATOM 1432 O O . ILE A 1 175 ? -5.966 -7.601 -1.435 1.00 94.94 175 ILE A O 1
ATOM 1436 N N . GLU A 1 176 ? -8.127 -7.643 -2.025 1.00 94.38 176 GLU A N 1
ATOM 1437 C CA . GLU A 1 176 ? -8.443 -8.895 -1.317 1.00 94.38 176 GLU A CA 1
ATOM 1438 C C . GLU A 1 176 ? -7.684 -10.116 -1.879 1.00 94.38 176 GLU A C 1
ATOM 1440 O O . GLU A 1 176 ? -7.453 -11.096 -1.168 1.00 94.38 176 GLU A O 1
ATOM 1445 N N . LEU A 1 177 ? -7.248 -10.058 -3.142 1.00 94.06 177 LEU A N 1
ATOM 1446 C CA . LEU A 1 177 ? -6.520 -11.131 -3.819 1.00 94.06 177 LEU A CA 1
ATOM 1447 C C . LEU A 1 177 ? -5.003 -10.937 -3.696 1.00 94.06 177 LEU A C 1
ATOM 1449 O O . LEU A 1 177 ? -4.366 -10.346 -4.568 1.00 94.06 177 LEU A O 1
ATOM 1453 N N . ILE A 1 178 ? -4.415 -11.470 -2.622 1.00 94.81 178 ILE A N 1
ATOM 1454 C CA . ILE A 1 178 ? -2.959 -11.454 -2.413 1.00 94.81 178 ILE A CA 1
ATOM 1455 C C . ILE A 1 178 ? -2.267 -12.311 -3.497 1.00 94.81 178 ILE A C 1
ATOM 1457 O O . ILE A 1 178 ? -2.560 -13.505 -3.595 1.00 94.81 178 ILE A O 1
ATOM 1461 N N . PRO A 1 179 ? -1.320 -11.757 -4.284 1.00 92.75 179 PRO A N 1
ATOM 1462 C CA . PRO A 1 179 ? -0.543 -12.522 -5.257 1.00 92.75 179 PRO A CA 1
ATOM 1463 C C . PRO A 1 179 ? 0.200 -13.705 -4.622 1.00 92.75 179 PRO A C 1
ATOM 1465 O O . PRO A 1 179 ? 0.773 -13.574 -3.539 1.00 92.75 179 PRO A O 1
ATOM 1468 N N . GLU A 1 180 ? 0.273 -14.840 -5.325 1.00 89.50 180 GLU A N 1
ATOM 1469 C CA . GLU A 1 180 ? 0.937 -16.063 -4.833 1.00 89.50 180 GLU A CA 1
ATOM 1470 C C . GLU A 1 180 ? 2.393 -15.820 -4.414 1.00 89.50 180 GLU A C 1
ATOM 1472 O O . GLU A 1 180 ? 2.855 -16.328 -3.392 1.00 89.50 180 GLU A O 1
ATOM 1477 N N . THR A 1 181 ? 3.102 -14.975 -5.163 1.00 89.31 181 THR A N 1
ATOM 1478 C CA . THR A 1 181 ? 4.478 -14.561 -4.866 1.00 89.31 181 THR A CA 1
ATOM 1479 C C . THR A 1 181 ? 4.610 -13.877 -3.507 1.00 89.31 181 THR A C 1
ATOM 1481 O O . THR A 1 181 ? 5.633 -14.054 -2.856 1.00 89.31 181 THR A O 1
ATOM 1484 N N . LEU A 1 182 ? 3.593 -13.134 -3.054 1.00 90.50 182 LEU A N 1
ATOM 1485 C CA . LEU A 1 182 ? 3.548 -12.549 -1.711 1.00 90.50 182 LEU A CA 1
ATOM 1486 C C . LEU A 1 182 ? 3.095 -13.563 -0.663 1.00 90.50 182 LEU A C 1
ATOM 1488 O O . LEU A 1 182 ? 3.649 -13.597 0.434 1.00 90.50 182 LEU A O 1
ATOM 1492 N N . ALA A 1 183 ? 2.132 -14.421 -1.005 1.00 88.88 183 ALA A N 1
ATOM 1493 C CA . ALA A 1 183 ? 1.604 -15.431 -0.091 1.00 88.88 183 ALA A CA 1
ATOM 1494 C C . ALA A 1 183 ? 2.679 -16.431 0.381 1.00 88.88 183 ALA A C 1
ATOM 1496 O O . ALA A 1 183 ? 2.653 -16.861 1.533 1.00 88.88 183 ALA A O 1
ATOM 1497 N N . VAL A 1 184 ? 3.647 -16.764 -0.481 1.00 88.88 184 VAL A N 1
ATOM 1498 C CA . VAL A 1 184 ? 4.738 -17.712 -0.181 1.00 88.88 184 VAL A CA 1
ATOM 1499 C C . VAL A 1 184 ? 5.829 -17.115 0.723 1.00 88.88 184 VAL A C 1
ATOM 1501 O O . VAL A 1 184 ? 6.554 -17.859 1.382 1.00 88.88 184 VAL A O 1
ATOM 1504 N N . LEU A 1 185 ? 5.960 -15.786 0.807 1.00 83.56 185 LEU A N 1
ATOM 1505 C CA . LEU A 1 185 ? 7.066 -15.131 1.526 1.00 83.56 185 LEU A CA 1
ATOM 1506 C C . LEU A 1 185 ? 6.993 -15.236 3.059 1.00 83.56 185 LEU A C 1
ATOM 1508 O O . LEU A 1 185 ? 7.933 -14.809 3.730 1.00 83.56 185 LEU A O 1
ATOM 1512 N N . ASN A 1 186 ? 5.918 -15.807 3.617 1.00 83.19 186 ASN A N 1
ATOM 1513 C CA . ASN A 1 186 ? 5.645 -15.898 5.060 1.00 83.19 186 ASN A CA 1
ATOM 1514 C C . ASN A 1 186 ? 5.699 -14.547 5.806 1.00 83.19 186 ASN A C 1
ATOM 1516 O O . ASN A 1 186 ? 5.783 -14.523 7.031 1.00 83.19 186 ASN A O 1
ATOM 1520 N N . ASP A 1 187 ? 5.647 -13.426 5.086 1.00 89.56 187 ASP A N 1
ATOM 1521 C CA . ASP A 1 187 ? 5.531 -12.094 5.670 1.00 89.56 187 ASP A CA 1
ATOM 1522 C C . ASP A 1 187 ? 4.060 -11.846 6.048 1.00 89.56 187 ASP A C 1
ATOM 1524 O O . ASP A 1 187 ? 3.180 -12.028 5.198 1.00 89.56 187 ASP A O 1
ATOM 1528 N N . PRO A 1 188 ? 3.749 -11.467 7.300 1.00 94.56 188 PRO A N 1
ATOM 1529 C CA . PRO A 1 188 ? 2.382 -11.156 7.700 1.00 94.56 188 PRO A CA 1
ATOM 1530 C C . PRO A 1 188 ? 1.874 -9.815 7.143 1.00 94.56 188 PRO A C 1
ATOM 1532 O O . PRO A 1 188 ? 0.661 -9.608 7.145 1.00 94.56 188 PRO A O 1
ATOM 1535 N N . LEU A 1 189 ? 2.735 -8.931 6.612 1.00 95.56 189 LEU A N 1
ATOM 1536 C CA . LEU A 1 189 ? 2.341 -7.590 6.155 1.00 95.56 189 LEU A CA 1
ATOM 1537 C C . LEU A 1 189 ? 1.215 -7.585 5.107 1.00 95.56 189 LEU A C 1
ATOM 1539 O O . LEU A 1 189 ? 0.238 -6.865 5.315 1.00 95.56 189 LEU A O 1
ATOM 1543 N N . PRO A 1 190 ? 1.259 -8.381 4.016 1.00 96.56 190 PRO A N 1
ATOM 1544 C CA . PRO A 1 190 ? 0.168 -8.384 3.044 1.00 96.56 190 PRO A CA 1
ATOM 1545 C C . PRO A 1 190 ? -1.168 -8.808 3.664 1.00 96.56 190 PRO A C 1
ATOM 1547 O O . PRO A 1 190 ? -2.215 -8.276 3.308 1.00 96.56 190 PRO A O 1
ATOM 1550 N N . LYS A 1 191 ? -1.137 -9.725 4.640 1.00 96.88 191 LYS A N 1
ATOM 1551 C CA . LYS A 1 191 ? -2.335 -10.153 5.374 1.00 96.88 191 LYS A CA 1
ATOM 1552 C C . LYS A 1 191 ? -2.830 -9.062 6.321 1.00 96.88 191 LYS A C 1
ATOM 1554 O O . LYS A 1 191 ? -4.036 -8.860 6.400 1.00 96.88 191 LYS A O 1
ATOM 1559 N N . ALA A 1 192 ? -1.924 -8.349 6.996 1.00 97.69 192 ALA A N 1
ATOM 1560 C CA . ALA A 1 192 ? -2.264 -7.213 7.853 1.00 97.69 192 ALA A CA 1
ATOM 1561 C C . ALA A 1 192 ? -2.978 -6.114 7.051 1.00 97.69 192 ALA A C 1
ATOM 1563 O O . ALA A 1 192 ? -4.023 -5.629 7.474 1.00 97.69 192 ALA A O 1
ATOM 1564 N N . ILE A 1 193 ? -2.468 -5.802 5.853 1.00 97.81 193 ILE A N 1
ATOM 1565 C CA . ILE A 1 193 ? -3.078 -4.848 4.917 1.00 97.81 193 ILE A CA 1
ATOM 1566 C C . ILE A 1 193 ? -4.499 -5.272 4.546 1.00 97.81 193 ILE A C 1
ATOM 1568 O O . ILE A 1 193 ? -5.420 -4.472 4.678 1.00 97.81 193 ILE A O 1
ATOM 1572 N N . VAL A 1 194 ? -4.699 -6.522 4.109 1.00 97.75 194 VAL A N 1
ATOM 1573 C CA . VAL A 1 194 ? -6.041 -7.013 3.743 1.00 97.75 194 VAL A CA 1
ATOM 1574 C C . VAL A 1 194 ? -6.976 -7.009 4.950 1.00 97.75 194 VAL A C 1
ATOM 1576 O O . VAL A 1 194 ? -8.133 -6.616 4.827 1.00 97.75 194 VAL A O 1
ATOM 1579 N N . ALA A 1 195 ? -6.493 -7.408 6.126 1.00 97.75 195 ALA A N 1
ATOM 1580 C CA . ALA A 1 195 ? -7.310 -7.440 7.329 1.00 97.75 195 ALA A CA 1
ATOM 1581 C C . ALA A 1 195 ? -7.759 -6.032 7.761 1.00 97.75 195 ALA A C 1
ATOM 1583 O O . ALA A 1 195 ? -8.950 -5.840 8.013 1.00 97.75 195 ALA A O 1
ATOM 1584 N N . ALA A 1 196 ? -6.847 -5.052 7.767 1.00 97.69 196 ALA A N 1
ATOM 1585 C CA . ALA A 1 196 ? -7.155 -3.652 8.060 1.00 97.69 196 ALA A CA 1
ATOM 1586 C C . ALA A 1 196 ? -8.067 -3.030 6.991 1.00 97.69 196 ALA A C 1
ATOM 1588 O O . ALA A 1 196 ? -9.029 -2.341 7.324 1.00 97.69 196 ALA A O 1
ATOM 1589 N N . PHE A 1 197 ? -7.818 -3.337 5.713 1.00 96.62 197 PHE A N 1
ATOM 1590 C CA . PHE A 1 197 ? -8.679 -2.938 4.602 1.00 96.62 197 PHE A CA 1
ATOM 1591 C C . PHE A 1 197 ? -10.120 -3.421 4.800 1.00 96.62 197 PHE A C 1
ATOM 1593 O O . PHE A 1 197 ? -11.045 -2.628 4.660 1.00 96.62 197 PHE A O 1
ATOM 1600 N N . ILE A 1 198 ? -10.321 -4.701 5.140 1.00 95.38 198 ILE A N 1
ATOM 1601 C CA . ILE A 1 198 ? -11.660 -5.267 5.362 1.00 95.38 198 ILE A CA 1
ATOM 1602 C C . ILE A 1 198 ? -12.359 -4.544 6.512 1.00 95.38 198 ILE A C 1
ATOM 1604 O O . ILE A 1 198 ? -13.513 -4.162 6.348 1.00 95.38 198 ILE A O 1
ATOM 1608 N N . ALA A 1 199 ? -11.667 -4.311 7.634 1.00 95.50 199 ALA A N 1
ATOM 1609 C CA . ALA A 1 199 ? -12.241 -3.593 8.771 1.00 95.50 199 ALA A CA 1
ATOM 1610 C C . ALA A 1 199 ? -12.715 -2.187 8.369 1.00 95.50 199 ALA A C 1
ATOM 1612 O O . ALA A 1 199 ? -13.872 -1.835 8.590 1.00 95.50 199 ALA A O 1
ATOM 1613 N N . ARG A 1 200 ? -11.852 -1.417 7.698 1.00 93.38 200 ARG A N 1
ATOM 1614 C CA . ARG A 1 200 ? -12.174 -0.056 7.261 1.00 93.38 200 ARG A CA 1
ATOM 1615 C C . ARG A 1 200 ? -13.264 -0.017 6.192 1.00 93.38 200 ARG A C 1
ATOM 1617 O O . ARG A 1 200 ? -14.179 0.794 6.272 1.00 93.38 200 ARG A O 1
ATOM 1624 N N . LYS A 1 201 ? -13.212 -0.917 5.209 1.00 92.56 201 LYS A N 1
ATOM 1625 C CA . LYS A 1 201 ? -14.257 -1.066 4.186 1.00 92.56 201 LYS A CA 1
ATOM 1626 C C . LYS A 1 201 ? -15.610 -1.382 4.825 1.00 92.56 201 LYS A C 1
ATOM 1628 O O . LYS A 1 201 ? -16.620 -0.809 4.429 1.00 92.56 201 LYS A O 1
ATOM 1633 N N . ASP A 1 202 ? -15.633 -2.312 5.778 1.00 92.38 202 ASP A N 1
ATOM 1634 C CA . ASP A 1 202 ? -16.858 -2.708 6.471 1.00 92.38 202 ASP A CA 1
ATOM 1635 C C . ASP A 1 202 ? -17.405 -1.584 7.349 1.00 92.38 202 ASP A C 1
ATOM 1637 O O . ASP A 1 202 ? -18.618 -1.518 7.512 1.00 92.38 202 ASP A O 1
ATOM 1641 N N . TYR A 1 203 ? -16.554 -0.693 7.864 1.00 90.94 203 TYR A N 1
ATOM 1642 C CA . TYR A 1 203 ? -16.978 0.548 8.509 1.00 90.94 203 TYR A CA 1
ATOM 1643 C C . TYR A 1 203 ? -17.619 1.518 7.498 1.00 90.94 203 TYR A C 1
ATOM 1645 O O . TYR A 1 203 ? -18.797 1.836 7.627 1.00 90.94 203 TYR A O 1
ATOM 1653 N N . LEU A 1 204 ? -16.899 1.891 6.432 1.00 88.12 204 LEU A N 1
ATOM 1654 C CA . LEU A 1 204 ? -17.326 2.927 5.476 1.00 88.12 204 LEU A CA 1
ATOM 1655 C C . LEU A 1 204 ? -18.562 2.556 4.638 1.00 88.12 204 LEU A C 1
ATOM 1657 O O . LEU A 1 204 ? -19.400 3.401 4.353 1.00 88.12 204 LEU A O 1
ATOM 1661 N N . ILE A 1 205 ? -18.680 1.296 4.206 1.00 80.38 205 ILE A N 1
ATOM 1662 C CA . ILE A 1 205 ? -19.759 0.853 3.299 1.00 80.38 205 ILE A CA 1
ATOM 1663 C C . ILE A 1 205 ? -20.983 0.350 4.088 1.00 80.38 205 ILE A C 1
ATOM 1665 O O . ILE A 1 205 ? -22.025 0.018 3.511 1.00 80.38 205 ILE A O 1
ATOM 1669 N N . SER A 1 206 ? -20.893 0.248 5.417 1.00 65.44 206 SER A N 1
ATOM 1670 C CA . SER A 1 206 ? -21.991 -0.307 6.204 1.00 65.44 206 SER A CA 1
ATOM 1671 C C . SER A 1 206 ? -23.153 0.667 6.343 1.00 65.44 206 SER A C 1
ATOM 1673 O O . SER A 1 206 ? -23.150 1.560 7.177 1.00 65.44 206 SER A O 1
ATOM 1675 N N . ASP A 1 207 ? -24.258 0.320 5.690 1.00 60.94 207 ASP A N 1
ATOM 1676 C CA . ASP A 1 207 ? -25.621 0.706 6.079 1.00 60.94 207 ASP A CA 1
ATOM 1677 C C . ASP A 1 207 ? -26.039 -0.015 7.392 1.00 60.94 207 ASP A C 1
ATOM 1679 O O . ASP A 1 207 ? -27.019 -0.758 7.446 1.00 60.94 207 ASP A O 1
ATOM 1683 N N . ARG A 1 208 ? -25.181 0.052 8.426 1.00 62.94 208 ARG A N 1
ATOM 1684 C CA . ARG A 1 208 ? -25.260 -0.662 9.722 1.00 62.94 208 ARG A CA 1
ATOM 1685 C C . ARG A 1 208 ? -25.436 -2.199 9.648 1.00 62.94 208 ARG A C 1
ATOM 1687 O O . ARG A 1 208 ? -25.903 -2.822 10.601 1.00 62.94 208 ARG A O 1
ATOM 1694 N N . LYS A 1 209 ? -25.047 -2.857 8.545 1.00 70.25 209 LYS A N 1
ATOM 1695 C CA . LYS A 1 209 ? -25.184 -4.326 8.374 1.00 70.25 209 LYS A CA 1
ATOM 1696 C C . LYS A 1 209 ? -24.177 -5.140 9.190 1.00 70.25 209 LYS A C 1
ATOM 1698 O O . LYS A 1 209 ? -24.487 -6.260 9.608 1.00 70.25 209 LYS A O 1
ATOM 1703 N N . VAL A 1 210 ? -22.971 -4.614 9.398 1.00 83.50 210 VAL A N 1
ATOM 1704 C CA . VAL A 1 210 ? -21.929 -5.272 10.192 1.00 83.50 210 VAL A CA 1
ATOM 1705 C C . VAL A 1 210 ? -21.930 -4.681 11.598 1.00 83.50 210 VAL A C 1
ATOM 1707 O O . VAL A 1 210 ? -21.868 -3.472 11.778 1.00 83.50 210 VAL A O 1
ATOM 1710 N N . ALA A 1 211 ? -22.009 -5.540 12.615 1.00 88.31 211 ALA A N 1
ATOM 1711 C CA . ALA A 1 211 ? -21.961 -5.085 14.000 1.00 88.31 211 ALA A CA 1
ATOM 1712 C C . ALA A 1 211 ? -20.576 -4.479 14.323 1.00 88.31 211 ALA A C 1
ATOM 1714 O O . ALA A 1 211 ? -19.578 -5.156 14.054 1.00 88.31 211 ALA A O 1
ATOM 1715 N N . PRO A 1 212 ? -20.490 -3.313 15.001 1.00 89.31 212 PRO A N 1
ATOM 1716 C CA . PRO A 1 212 ? -19.225 -2.662 15.378 1.00 89.31 212 PRO A CA 1
ATOM 1717 C C . PRO A 1 212 ? -18.205 -3.598 16.036 1.00 89.31 212 PRO A C 1
ATOM 1719 O O . PRO A 1 212 ? -17.016 -3.569 15.737 1.00 89.31 212 PRO A O 1
ATOM 1722 N N . ARG A 1 213 ? -18.680 -4.531 16.872 1.00 89.56 213 ARG A N 1
ATOM 1723 C CA . ARG A 1 213 ? -17.835 -5.546 17.524 1.00 89.56 213 ARG A CA 1
ATOM 1724 C C . ARG A 1 213 ? -17.074 -6.439 16.541 1.00 89.56 213 ARG A C 1
ATOM 1726 O O . ARG A 1 213 ? -15.960 -6.840 16.850 1.00 89.56 213 ARG A O 1
ATOM 1733 N N . LYS A 1 214 ? -17.663 -6.778 15.390 1.00 93.12 214 LYS A N 1
ATOM 1734 C CA . LYS A 1 214 ? -16.990 -7.592 14.364 1.00 93.12 214 LYS A CA 1
ATOM 1735 C C . LYS A 1 214 ? -15.896 -6.797 13.659 1.00 93.12 214 LYS A C 1
ATOM 1737 O O . LYS A 1 214 ? -14.841 -7.354 13.387 1.00 93.12 214 LYS A O 1
ATOM 1742 N N . ILE A 1 215 ? -16.141 -5.510 13.410 1.00 94.44 215 ILE A N 1
ATOM 1743 C CA . ILE A 1 215 ? -15.146 -4.612 12.818 1.00 94.44 215 ILE A CA 1
ATOM 1744 C C . ILE A 1 215 ? -13.960 -4.465 13.780 1.00 94.44 215 ILE A C 1
ATOM 1746 O O . ILE A 1 215 ? -12.822 -4.656 13.366 1.00 94.44 215 ILE A O 1
ATOM 1750 N N . LEU A 1 216 ? -14.218 -4.271 15.080 1.00 93.12 216 LEU A N 1
ATOM 1751 C CA . LEU A 1 216 ? -13.165 -4.237 16.103 1.00 93.12 216 LEU A CA 1
ATOM 1752 C C . LEU A 1 216 ? -12.355 -5.539 16.161 1.00 93.12 216 LEU A C 1
ATOM 1754 O O . LEU A 1 216 ? -11.133 -5.480 16.129 1.00 93.12 216 LEU A O 1
ATOM 1758 N N . GLN A 1 217 ? -13.007 -6.707 16.147 1.00 94.69 217 GLN A N 1
ATOM 1759 C CA . GLN A 1 217 ? -12.306 -8.000 16.094 1.00 94.69 217 GLN A CA 1
ATOM 1760 C C . GLN A 1 217 ? -11.411 -8.132 14.854 1.00 94.69 217 GLN A C 1
ATOM 1762 O O . GLN A 1 217 ? -10.325 -8.711 14.921 1.00 94.69 217 GLN A O 1
ATOM 1767 N N . GLN A 1 218 ? -11.857 -7.589 13.721 1.00 96.38 218 GLN A N 1
ATOM 1768 C CA . GLN A 1 218 ? -11.069 -7.555 12.496 1.00 96.38 218 GLN A CA 1
ATOM 1769 C C . GLN A 1 218 ? -9.870 -6.598 12.623 1.00 96.38 218 GLN A C 1
ATOM 1771 O O . GLN A 1 218 ? -8.768 -6.959 12.203 1.00 96.38 218 GLN A O 1
ATOM 1776 N N . CYS A 1 219 ? -10.044 -5.428 13.251 1.00 96.56 219 CYS A N 1
ATOM 1777 C CA . CYS A 1 219 ? -8.939 -4.535 13.614 1.00 96.56 219 CYS A CA 1
ATOM 1778 C C . CYS A 1 219 ? -7.941 -5.233 14.546 1.00 96.56 219 CYS A C 1
ATOM 1780 O O . CYS A 1 219 ? -6.736 -5.131 14.336 1.00 96.56 219 CYS A O 1
ATOM 1782 N N . ASP A 1 220 ? -8.418 -5.985 15.540 1.00 96.25 220 ASP A N 1
ATOM 1783 C CA . ASP A 1 220 ? -7.556 -6.726 16.462 1.00 96.25 220 ASP A CA 1
ATOM 1784 C C . ASP A 1 220 ? -6.716 -7.749 15.701 1.00 96.25 220 ASP A C 1
ATOM 1786 O O . ASP A 1 220 ? -5.499 -7.798 15.869 1.00 96.25 220 ASP A O 1
ATOM 1790 N N . TYR A 1 221 ? -7.333 -8.527 14.810 1.00 97.50 221 TYR A N 1
ATOM 1791 C CA . TYR A 1 221 ? -6.616 -9.491 13.978 1.00 97.50 221 TYR A CA 1
ATOM 1792 C C . TYR A 1 221 ? -5.545 -8.824 13.097 1.00 97.50 221 TYR A C 1
ATOM 1794 O O . TYR A 1 221 ? -4.408 -9.298 13.032 1.00 97.50 221 TYR A O 1
ATOM 1802 N N . ALA A 1 222 ? -5.879 -7.698 12.466 1.00 97.88 222 ALA A N 1
ATOM 1803 C CA . ALA A 1 222 ? -4.942 -6.915 11.668 1.00 97.88 222 ALA A CA 1
ATOM 1804 C C . ALA A 1 222 ? -3.781 -6.341 12.504 1.00 97.88 222 ALA A C 1
ATOM 1806 O O . ALA A 1 222 ? -2.630 -6.418 12.076 1.00 97.88 222 ALA A O 1
ATOM 1807 N N . SER A 1 223 ? -4.067 -5.833 13.707 1.00 96.88 223 SER A N 1
ATOM 1808 C CA . SER A 1 223 ? -3.077 -5.297 14.652 1.00 96.88 223 SER A CA 1
ATOM 1809 C C . SER A 1 223 ? -2.073 -6.373 15.096 1.00 96.88 223 SER A C 1
ATOM 1811 O O . SER A 1 223 ? -0.866 -6.134 15.092 1.00 96.88 223 SER A O 1
ATOM 1813 N N . HIS A 1 224 ? -2.528 -7.608 15.351 1.00 96.56 224 HIS A N 1
ATOM 1814 C CA . HIS A 1 224 ? -1.626 -8.729 15.655 1.00 96.56 224 HIS A CA 1
ATOM 1815 C C . HIS A 1 224 ? -0.694 -9.062 14.475 1.00 96.56 224 HIS A C 1
ATOM 1817 O O . HIS A 1 224 ? 0.514 -9.196 14.661 1.00 96.56 224 HIS A O 1
ATOM 1823 N N . LEU A 1 225 ? -1.226 -9.140 13.249 1.00 97.31 225 LEU A N 1
ATOM 1824 C CA . LEU A 1 225 ? -0.414 -9.387 12.048 1.00 97.31 225 LEU A CA 1
ATOM 1825 C C . LEU A 1 225 ? 0.605 -8.264 11.795 1.00 97.31 225 LEU A C 1
ATOM 1827 O O . LEU A 1 225 ? 1.728 -8.519 11.353 1.00 97.31 225 LEU A O 1
ATOM 1831 N N . LEU A 1 226 ? 0.221 -7.019 12.073 1.00 96.12 226 LEU A N 1
ATOM 1832 C CA . LEU A 1 226 ? 1.106 -5.865 11.979 1.00 96.12 226 LEU A CA 1
ATOM 1833 C C . LEU A 1 226 ? 2.239 -5.940 13.014 1.00 96.12 226 LEU A C 1
ATOM 1835 O O . LEU A 1 226 ? 3.396 -5.714 12.658 1.00 96.12 226 LEU A O 1
ATOM 1839 N N . ALA A 1 227 ? 1.942 -6.316 14.259 1.00 94.69 227 ALA A N 1
ATOM 1840 C CA . ALA A 1 227 ? 2.952 -6.512 15.299 1.00 94.69 227 ALA A CA 1
ATOM 1841 C C . ALA A 1 227 ? 3.965 -7.613 14.926 1.00 94.69 227 ALA A C 1
ATOM 1843 O O . ALA A 1 227 ? 5.179 -7.430 15.083 1.00 94.69 227 ALA A O 1
ATOM 1844 N N . ASP A 1 228 ? 3.495 -8.722 14.346 1.00 94.50 228 ASP A N 1
ATOM 1845 C CA . ASP A 1 228 ? 4.369 -9.774 13.811 1.00 94.50 228 ASP A CA 1
ATOM 1846 C C . ASP A 1 228 ? 5.256 -9.240 12.672 1.00 94.50 228 ASP A C 1
ATOM 1848 O O . ASP A 1 228 ? 6.454 -9.535 12.604 1.00 94.50 228 ASP A O 1
ATOM 1852 N N . SER A 1 229 ? 4.697 -8.397 11.796 1.00 94.00 229 SER A N 1
ATOM 1853 C CA . SER A 1 229 ? 5.444 -7.751 10.712 1.00 94.00 229 SER A CA 1
ATOM 1854 C C . SER A 1 229 ? 6.532 -6.813 11.244 1.00 94.00 229 SER A C 1
ATOM 1856 O O . SER A 1 229 ? 7.667 -6.843 10.770 1.00 94.00 229 SER A O 1
ATOM 1858 N N . LEU A 1 230 ? 6.229 -6.010 12.266 1.00 92.06 230 LEU A N 1
ATOM 1859 C CA . LEU A 1 230 ? 7.193 -5.109 12.907 1.00 92.06 230 LEU A CA 1
ATOM 1860 C C . LEU A 1 230 ? 8.322 -5.874 13.601 1.00 92.06 230 LEU A C 1
ATOM 1862 O O . LEU A 1 230 ? 9.490 -5.476 13.528 1.00 92.06 230 LEU A O 1
ATOM 1866 N N . THR A 1 231 ? 7.993 -7.011 14.211 1.00 92.19 231 THR A N 1
ATOM 1867 C CA . THR A 1 231 ? 8.977 -7.926 14.796 1.00 92.19 231 THR A CA 1
ATOM 1868 C C . THR A 1 231 ? 9.912 -8.469 13.711 1.00 92.19 231 THR A C 1
ATOM 1870 O O . THR A 1 231 ? 11.135 -8.410 13.855 1.00 92.19 231 THR A O 1
ATOM 1873 N N . LEU A 1 232 ? 9.364 -8.905 12.571 1.00 89.06 232 LEU A N 1
ATOM 1874 C CA . LEU A 1 232 ? 10.150 -9.377 11.428 1.00 89.06 232 LEU A CA 1
ATOM 1875 C C . LEU A 1 232 ? 11.062 -8.281 10.854 1.00 89.06 232 LEU A C 1
ATOM 1877 O O . LEU A 1 232 ? 12.236 -8.541 10.572 1.00 89.06 232 LEU A O 1
ATOM 1881 N N . THR A 1 233 ? 10.544 -7.059 10.712 1.00 87.06 233 THR A N 1
ATOM 1882 C CA . THR A 1 233 ? 11.305 -5.882 10.266 1.00 87.06 233 THR A CA 1
ATOM 1883 C C . THR A 1 233 ? 12.428 -5.534 11.241 1.00 87.06 233 THR A C 1
ATOM 1885 O O . THR A 1 233 ? 13.516 -5.157 10.811 1.00 87.06 233 THR A O 1
ATOM 1888 N N . SER A 1 234 ? 12.214 -5.717 12.544 1.00 84.31 234 SER A N 1
ATOM 1889 C CA . SER A 1 234 ? 13.237 -5.489 13.572 1.00 84.31 234 SER A CA 1
ATOM 1890 C C . SER A 1 234 ? 14.386 -6.500 13.506 1.00 84.31 234 SER A C 1
ATOM 1892 O O . SER A 1 234 ? 15.526 -6.148 13.806 1.00 84.31 234 SER A O 1
ATOM 1894 N N . CYS A 1 235 ? 14.112 -7.736 13.075 1.00 80.38 235 CYS A N 1
ATOM 1895 C CA . CYS A 1 235 ? 15.123 -8.784 12.905 1.00 80.38 235 CYS A CA 1
ATOM 1896 C C . CYS A 1 235 ? 15.901 -8.700 11.578 1.00 80.38 235 CYS A C 1
ATOM 1898 O O . CYS A 1 235 ? 16.967 -9.306 11.455 1.00 80.38 235 CYS A O 1
ATOM 1900 N N . LYS A 1 236 ? 15.376 -7.995 10.569 1.00 80.06 236 LYS A N 1
ATOM 1901 C CA . LYS A 1 236 ? 15.977 -7.862 9.231 1.00 80.06 236 LYS A CA 1
ATOM 1902 C C . LYS A 1 236 ? 16.564 -6.462 9.017 1.00 80.06 236 LYS A C 1
ATOM 1904 O O . LYS A 1 236 ? 16.426 -5.563 9.842 1.00 80.06 236 LYS A O 1
ATOM 1909 N N . LYS A 1 237 ? 17.248 -6.259 7.883 1.00 74.56 237 LYS A N 1
ATOM 1910 C CA . LYS A 1 237 ? 17.585 -4.901 7.437 1.00 74.56 237 LYS A CA 1
ATOM 1911 C C . LYS A 1 237 ? 16.274 -4.159 7.171 1.00 74.56 237 LYS A C 1
ATOM 1913 O O . LYS A 1 237 ? 15.444 -4.649 6.415 1.00 74.56 237 LYS A O 1
ATOM 1918 N N . LYS A 1 238 ? 16.107 -3.004 7.810 1.00 77.12 238 LYS A N 1
ATOM 1919 C CA . LYS A 1 238 ? 14.908 -2.172 7.690 1.00 77.12 238 LYS A CA 1
ATOM 1920 C C . LYS A 1 238 ? 14.877 -1.515 6.311 1.00 77.12 238 LYS A C 1
ATOM 1922 O O . LYS A 1 238 ? 15.864 -0.898 5.905 1.00 77.12 238 LYS A O 1
ATOM 1927 N N . ASP A 1 239 ? 13.754 -1.654 5.617 1.00 86.31 239 ASP A N 1
ATOM 1928 C CA . ASP A 1 239 ? 13.508 -1.049 4.311 1.00 86.31 239 ASP A CA 1
ATOM 1929 C C . ASP A 1 239 ? 12.359 -0.042 4.411 1.00 86.31 239 ASP A C 1
ATOM 1931 O O . ASP A 1 239 ? 11.284 -0.361 4.918 1.00 86.31 239 ASP A O 1
ATOM 1935 N N . ASN A 1 240 ? 12.585 1.172 3.902 1.00 87.38 240 ASN A N 1
ATOM 1936 C CA . ASN A 1 240 ? 11.640 2.288 4.011 1.00 87.38 240 ASN A CA 1
ATOM 1937 C C . ASN A 1 240 ? 10.247 1.948 3.475 1.00 87.38 240 ASN A C 1
ATOM 1939 O O . ASN A 1 240 ? 9.258 2.269 4.116 1.00 87.38 240 ASN A O 1
ATOM 1943 N N . LEU A 1 241 ? 10.165 1.265 2.330 1.00 90.12 241 LEU A N 1
ATOM 1944 C CA . LEU A 1 241 ? 8.894 0.849 1.729 1.00 90.12 241 LEU A CA 1
ATOM 1945 C C . LEU A 1 241 ? 8.052 -0.033 2.659 1.00 90.12 241 LEU A C 1
ATOM 1947 O O . LEU A 1 241 ? 6.837 0.129 2.727 1.00 90.12 241 LEU A O 1
ATOM 1951 N N . VAL A 1 242 ? 8.696 -0.945 3.395 1.00 92.38 242 VAL A N 1
ATOM 1952 C CA . VAL A 1 242 ? 8.017 -1.807 4.373 1.00 92.38 242 VAL A CA 1
ATOM 1953 C C . VAL A 1 242 ? 7.487 -0.962 5.525 1.00 92.38 242 VAL A C 1
ATOM 1955 O O . VAL A 1 242 ? 6.324 -1.099 5.887 1.00 92.38 242 VAL A O 1
ATOM 1958 N N . LEU A 1 243 ? 8.311 -0.052 6.050 1.00 92.12 243 LEU A N 1
ATOM 1959 C CA . LEU A 1 243 ? 7.921 0.836 7.146 1.00 92.12 243 LEU A CA 1
ATOM 1960 C C . LEU A 1 243 ? 6.768 1.772 6.749 1.00 92.12 243 LEU A C 1
ATOM 1962 O O . LEU A 1 243 ? 5.839 1.956 7.527 1.00 92.12 243 LEU A O 1
ATOM 1966 N N . LEU A 1 244 ? 6.791 2.322 5.532 1.00 92.69 244 LEU A N 1
ATOM 1967 C CA . LEU A 1 244 ? 5.711 3.158 5.003 1.00 92.69 244 LEU A CA 1
ATOM 1968 C C . LEU A 1 244 ? 4.407 2.365 4.867 1.00 92.69 244 LEU A C 1
ATOM 1970 O O . LEU A 1 244 ? 3.361 2.839 5.296 1.00 92.69 244 LEU A O 1
ATOM 1974 N N . ALA A 1 245 ? 4.462 1.144 4.331 1.00 95.00 245 ALA A N 1
ATOM 1975 C CA . ALA A 1 245 ? 3.287 0.283 4.241 1.00 95.00 245 ALA A CA 1
ATOM 1976 C C . ALA A 1 245 ? 2.729 -0.083 5.629 1.00 95.00 245 ALA A C 1
ATOM 1978 O O . ALA A 1 245 ? 1.522 -0.005 5.835 1.00 95.00 245 ALA A O 1
ATOM 1979 N N . GLN A 1 246 ? 3.595 -0.429 6.590 1.00 94.50 246 GLN A N 1
ATOM 1980 C CA . GLN A 1 246 ? 3.208 -0.683 7.984 1.00 94.50 246 GLN A CA 1
ATOM 1981 C C . GLN A 1 246 ? 2.533 0.541 8.619 1.00 94.50 246 GLN A C 1
ATOM 1983 O O . GLN A 1 246 ? 1.545 0.394 9.330 1.00 94.50 246 GLN A O 1
ATOM 1988 N N . LEU A 1 247 ? 3.024 1.744 8.322 1.00 92.50 247 LEU A N 1
ATOM 1989 C CA . LEU A 1 247 ? 2.482 2.991 8.855 1.00 92.50 247 LEU A CA 1
ATOM 1990 C C . LEU A 1 247 ? 1.092 3.314 8.302 1.00 92.50 247 LEU A C 1
ATOM 1992 O O . LEU A 1 247 ? 0.224 3.728 9.062 1.00 92.50 247 LEU A O 1
ATOM 1996 N N . VAL A 1 248 ? 0.851 3.053 7.016 1.00 92.94 248 VAL A N 1
ATOM 1997 C CA . VAL A 1 248 ? -0.493 3.167 6.420 1.00 92.94 248 VAL A CA 1
ATOM 1998 C C . VAL A 1 248 ? -1.468 2.173 7.064 1.00 92.94 248 VAL A C 1
ATOM 2000 O O . VAL A 1 248 ? -2.625 2.506 7.291 1.00 92.94 248 VAL A O 1
ATOM 2003 N N . VAL A 1 249 ? -1.014 0.962 7.411 1.00 95.69 249 VAL A N 1
ATOM 2004 C CA . VAL A 1 249 ? -1.852 0.004 8.157 1.00 95.69 249 VAL A CA 1
ATOM 2005 C C . VAL A 1 249 ? -2.168 0.525 9.561 1.00 95.69 249 VAL A C 1
ATOM 2007 O O . VAL A 1 249 ? -3.322 0.434 9.972 1.00 95.69 249 VAL A O 1
ATOM 2010 N N . CYS A 1 250 ? -1.189 1.088 10.283 1.00 93.06 250 CYS A N 1
ATOM 2011 C CA . CYS A 1 250 ? -1.442 1.732 11.579 1.00 93.06 250 CYS A CA 1
ATOM 2012 C C . CYS A 1 250 ? -2.506 2.827 11.464 1.00 93.06 250 CYS A C 1
ATOM 2014 O O . CYS A 1 250 ? -3.428 2.860 12.272 1.00 93.06 250 CYS A O 1
ATOM 2016 N N . ASP A 1 251 ? -2.372 3.700 10.464 1.00 90.50 251 ASP A N 1
ATOM 2017 C CA . ASP A 1 251 ? -3.306 4.796 10.209 1.00 90.50 251 ASP A CA 1
ATOM 2018 C C . ASP A 1 251 ? -4.730 4.274 9.976 1.00 90.50 251 ASP A C 1
ATOM 2020 O O . ASP A 1 251 ? -5.673 4.707 10.633 1.00 90.50 251 ASP A O 1
ATOM 2024 N N . TRP A 1 252 ? -4.891 3.240 9.143 1.00 93.44 252 TRP A N 1
ATOM 2025 C CA . TRP A 1 252 ? -6.198 2.621 8.927 1.00 93.44 252 TRP A CA 1
ATOM 2026 C C . TRP A 1 252 ? -6.805 2.016 10.194 1.00 93.44 252 TRP A C 1
ATOM 2028 O O . TRP A 1 252 ? -8.022 2.096 10.364 1.00 93.44 252 TRP A O 1
ATOM 2038 N N . LEU A 1 253 ? -5.995 1.402 11.059 1.00 94.00 253 LEU A N 1
ATOM 2039 C CA . LEU A 1 253 ? -6.464 0.811 12.315 1.00 94.00 253 LEU A CA 1
ATOM 2040 C C . LEU A 1 253 ? -6.897 1.870 13.324 1.00 94.00 253 LEU A C 1
ATOM 2042 O O . LEU A 1 253 ? -7.977 1.734 13.900 1.00 94.00 253 LEU A O 1
ATOM 2046 N N . LEU A 1 254 ? -6.071 2.902 13.511 1.00 90.31 254 LEU A N 1
ATOM 2047 C CA . LEU A 1 254 ? -6.354 4.008 14.419 1.00 90.31 254 LEU A CA 1
ATOM 2048 C C . LEU A 1 254 ? -7.616 4.735 13.977 1.00 90.31 254 LEU A C 1
ATOM 2050 O O . LEU A 1 254 ? -8.563 4.787 14.751 1.00 90.31 254 LEU A O 1
ATOM 2054 N N . GLU A 1 255 ? -7.678 5.156 12.715 1.00 89.69 255 GLU A N 1
ATOM 2055 C CA . GLU A 1 255 ? -8.844 5.843 12.161 1.00 89.69 255 GLU A CA 1
ATOM 2056 C C . GLU A 1 255 ? -10.118 5.006 12.323 1.00 89.69 255 GLU A C 1
ATOM 2058 O O . GLU A 1 255 ? -11.088 5.467 12.904 1.00 89.69 255 GLU A O 1
ATOM 2063 N N . THR A 1 256 ? -10.109 3.728 11.915 1.00 91.12 256 THR A N 1
ATOM 2064 C CA . THR A 1 256 ? -11.311 2.875 12.015 1.00 91.12 256 THR A CA 1
ATOM 2065 C C . THR A 1 256 ? -11.780 2.712 13.465 1.00 91.12 256 THR A C 1
ATOM 2067 O O . THR A 1 256 ? -12.981 2.672 13.732 1.00 91.12 256 THR A O 1
ATOM 2070 N N . ARG A 1 257 ? -10.851 2.586 14.422 1.00 90.69 257 ARG A N 1
ATOM 2071 C CA . ARG A 1 257 ? -11.191 2.461 15.847 1.00 90.69 257 ARG A CA 1
ATOM 2072 C C . ARG A 1 257 ? -11.702 3.776 16.427 1.00 90.69 257 ARG A C 1
ATOM 2074 O O . ARG A 1 257 ? -12.651 3.726 17.208 1.00 90.69 257 ARG A O 1
ATOM 2081 N N . THR A 1 258 ? -11.101 4.903 16.048 1.00 87.56 258 THR A N 1
ATOM 2082 C CA . THR A 1 258 ? -11.541 6.246 16.441 1.00 87.56 258 THR A CA 1
ATOM 2083 C C . THR A 1 258 ? -12.948 6.505 15.925 1.00 87.56 258 THR A C 1
ATOM 2085 O O . THR A 1 258 ? -13.830 6.777 16.732 1.00 87.56 258 THR A O 1
ATOM 2088 N N . SER A 1 259 ? -13.212 6.275 14.637 1.00 88.69 259 SER A N 1
ATOM 2089 C CA . SER A 1 259 ? -14.535 6.522 14.061 1.00 88.69 259 SER A CA 1
ATOM 2090 C C . SER A 1 259 ? -15.632 5.644 14.685 1.00 88.69 259 SER A C 1
ATOM 2092 O O . SER A 1 259 ? -16.716 6.118 15.004 1.00 88.69 259 SER A O 1
ATOM 2094 N N . LEU A 1 260 ? -15.346 4.365 14.969 1.00 88.50 260 LEU A N 1
ATOM 2095 C CA . LEU A 1 260 ? -16.288 3.498 15.696 1.00 88.50 260 LEU A CA 1
ATOM 2096 C C . LEU A 1 260 ? -16.555 3.964 17.132 1.00 88.50 260 LEU A C 1
ATOM 2098 O O . LEU A 1 260 ? -17.624 3.690 17.685 1.00 88.50 260 LEU A O 1
ATOM 2102 N N . TRP A 1 261 ? -15.562 4.582 17.769 1.00 85.06 261 TRP A N 1
ATOM 2103 C CA . TRP A 1 261 ? -15.726 5.159 19.093 1.00 85.06 261 TRP A CA 1
ATOM 2104 C C . TRP A 1 261 ? -16.569 6.439 19.030 1.00 85.06 261 TRP A C 1
ATOM 2106 O O . TRP A 1 261 ? -17.509 6.549 19.817 1.00 85.06 261 TRP A O 1
ATOM 2116 N N . GLU A 1 262 ? -16.315 7.330 18.073 1.00 84.88 262 GLU A N 1
ATOM 2117 C CA . GLU A 1 262 ? -17.102 8.549 17.834 1.00 84.88 262 GLU A CA 1
ATOM 2118 C C . GLU A 1 262 ? -18.579 8.221 17.571 1.00 84.88 262 GLU A C 1
ATOM 2120 O O . GLU A 1 262 ? -19.448 8.707 18.296 1.00 84.88 262 GLU A O 1
ATOM 2125 N N . ASP A 1 263 ? -18.864 7.274 16.669 1.00 85.81 263 ASP A N 1
ATOM 2126 C CA . ASP A 1 263 ? -20.222 6.770 16.407 1.00 85.81 263 ASP A CA 1
ATOM 2127 C C . ASP A 1 263 ? -20.918 6.274 17.684 1.00 85.81 263 ASP A C 1
ATOM 2129 O O . ASP A 1 263 ? -22.123 6.450 17.880 1.00 85.81 263 ASP A O 1
ATOM 2133 N N . SER A 1 264 ? -20.165 5.620 18.575 1.00 82.25 264 SER A N 1
ATOM 2134 C CA . SER A 1 264 ? -20.709 5.094 19.828 1.00 82.25 264 SER A CA 1
ATOM 2135 C C . SER A 1 264 ? -21.096 6.213 20.801 1.00 82.25 264 SER A C 1
ATOM 2137 O O . SER A 1 264 ? -22.113 6.100 21.494 1.00 82.25 264 SER A O 1
ATOM 2139 N N . VAL A 1 265 ? -20.312 7.295 20.828 1.00 80.44 265 VAL A N 1
ATOM 2140 C CA . VAL A 1 265 ? -20.578 8.493 21.633 1.00 80.44 265 VAL A CA 1
ATOM 2141 C C . VAL A 1 265 ? -21.806 9.227 21.087 1.00 80.44 265 VAL A C 1
ATOM 2143 O O . VAL A 1 265 ? -22.697 9.570 21.871 1.00 80.44 265 VAL A O 1
ATOM 2146 N N . ASP A 1 266 ? -21.904 9.374 19.765 1.00 80.44 266 ASP A N 1
ATOM 2147 C CA . ASP A 1 266 ? -23.035 10.009 19.076 1.00 80.44 266 ASP A CA 1
ATOM 2148 C C . ASP A 1 266 ? -24.350 9.229 19.240 1.00 80.44 266 ASP A C 1
ATOM 2150 O O . ASP A 1 266 ? -25.405 9.824 19.477 1.00 80.44 266 ASP A O 1
ATOM 2154 N N . ASP A 1 267 ? -24.295 7.892 19.241 1.00 80.88 267 ASP A N 1
ATOM 2155 C CA . ASP A 1 267 ? -25.436 7.015 19.555 1.00 80.88 267 ASP A CA 1
ATOM 2156 C C . ASP A 1 267 ? -25.828 7.058 21.063 1.00 80.88 267 ASP A C 1
ATOM 2158 O O . ASP A 1 267 ? -26.736 6.348 21.513 1.00 80.88 267 ASP A O 1
ATOM 2162 N N . GLY A 1 268 ? -25.185 7.914 21.870 1.00 72.12 268 GLY A N 1
ATOM 2163 C CA . GLY A 1 268 ? -25.575 8.236 23.245 1.00 72.12 268 GLY A CA 1
ATOM 2164 C C . GLY A 1 268 ? -24.937 7.361 24.326 1.00 72.12 268 GLY A C 1
ATOM 2165 O O . GLY A 1 268 ? -25.359 7.421 25.490 1.00 72.12 268 GLY A O 1
ATOM 2166 N N . LEU A 1 269 ? -23.920 6.556 23.992 1.00 70.56 269 LEU A N 1
ATOM 2167 C CA . LEU A 1 269 ? -23.147 5.822 24.994 1.00 70.56 269 LEU A CA 1
ATOM 2168 C C . LEU A 1 269 ? -22.234 6.792 25.749 1.00 70.56 269 LEU A C 1
ATOM 2170 O O . LEU A 1 269 ? -21.168 7.174 25.291 1.00 70.56 269 LEU A O 1
ATOM 2174 N N . LYS A 1 270 ? -22.633 7.137 26.975 1.00 62.88 270 LYS A N 1
ATOM 2175 C CA . LYS A 1 270 ? -21.811 7.920 27.920 1.00 62.88 270 LYS A CA 1
ATOM 2176 C C . LYS A 1 270 ? -20.880 7.055 28.776 1.00 62.88 270 LYS A C 1
ATOM 2178 O O . LYS A 1 270 ? -20.321 7.531 29.761 1.00 62.88 270 LYS A O 1
ATOM 2183 N N . ALA A 1 271 ? -20.804 5.759 28.480 1.00 64.94 271 ALA A N 1
ATOM 2184 C CA . ALA A 1 271 ? -19.990 4.829 29.246 1.00 64.94 271 ALA A CA 1
ATOM 2185 C C . ALA A 1 271 ? -18.508 5.003 28.873 1.00 64.94 271 ALA A C 1
ATOM 2187 O O . ALA A 1 271 ? -18.205 5.185 27.694 1.00 64.94 271 ALA A O 1
ATOM 2188 N N . PRO A 1 272 ? -17.583 4.915 29.844 1.00 67.62 272 PRO A N 1
ATOM 2189 C CA . PRO A 1 272 ? -16.159 4.986 29.551 1.00 67.62 272 PRO A CA 1
ATOM 2190 C C . PRO A 1 272 ? -15.752 3.862 28.592 1.00 67.62 272 PRO A C 1
ATOM 2192 O O . PRO A 1 272 ? -16.269 2.741 28.663 1.00 67.62 272 PRO A O 1
ATOM 2195 N N . VAL A 1 273 ? -14.800 4.161 27.704 1.00 73.38 273 VAL A N 1
ATOM 2196 C CA . VAL A 1 273 ? -14.242 3.184 26.762 1.00 73.38 273 VAL A CA 1
ATOM 2197 C C . VAL A 1 273 ? -13.729 1.971 27.529 1.00 73.38 273 VAL A C 1
ATOM 2199 O O . VAL A 1 273 ? -13.017 2.096 28.527 1.00 73.38 273 VAL A O 1
ATOM 2202 N N . SER A 1 274 ? -14.086 0.770 27.067 1.00 79.19 274 SER A N 1
ATOM 2203 C CA . SER A 1 274 ? -13.639 -0.455 27.729 1.00 79.19 274 SER A CA 1
ATOM 2204 C C . SER A 1 274 ? -12.107 -0.536 27.773 1.00 79.19 274 SER A C 1
ATOM 2206 O O . SER A 1 274 ? -11.422 -0.195 26.807 1.00 79.19 274 SER A O 1
ATOM 2208 N N . ASN A 1 275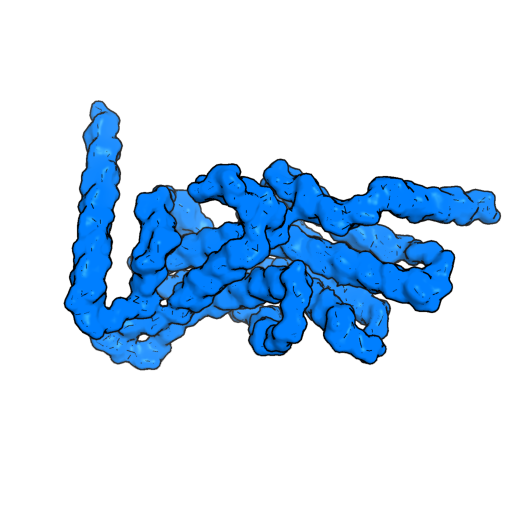 ? -11.561 -1.053 28.876 1.00 81.06 275 ASN A N 1
ATOM 2209 C CA . ASN A 1 275 ? -10.112 -1.207 29.056 1.00 81.06 275 ASN A CA 1
ATOM 2210 C C . ASN A 1 275 ? -9.468 -2.052 27.936 1.00 81.06 275 ASN A C 1
ATOM 2212 O O . ASN A 1 275 ? -8.354 -1.771 27.497 1.00 81.06 275 ASN A O 1
ATOM 2216 N N . TYR A 1 276 ? -10.209 -3.034 27.420 1.00 82.00 276 TYR A N 1
ATOM 2217 C CA . TYR A 1 276 ? -9.802 -3.827 26.266 1.00 82.00 276 TYR A CA 1
ATOM 2218 C C . TYR A 1 276 ? -9.506 -2.950 25.040 1.00 82.00 276 TYR A C 1
ATOM 2220 O O . TYR A 1 276 ? -8.394 -2.989 24.520 1.00 82.00 276 TYR A O 1
ATOM 2228 N N . VAL A 1 277 ? -10.459 -2.101 24.638 1.00 81.06 277 VAL A N 1
ATOM 2229 C CA . VAL A 1 277 ? -10.309 -1.204 23.479 1.00 81.06 277 VAL A CA 1
ATOM 2230 C C . VAL A 1 277 ? -9.128 -0.249 23.677 1.00 81.06 277 VAL A C 1
ATOM 2232 O O . VAL A 1 277 ? -8.290 -0.134 22.785 1.00 81.06 277 VAL A O 1
ATOM 2235 N N . LEU A 1 278 ? -8.978 0.337 24.871 1.00 83.19 278 LEU A N 1
ATOM 2236 C CA . LEU A 1 278 ? -7.838 1.207 25.195 1.00 83.19 278 LEU A CA 1
ATOM 2237 C C . LEU A 1 278 ? -6.491 0.489 25.063 1.00 83.19 278 LEU A C 1
ATOM 2239 O O . LEU A 1 278 ? -5.542 1.046 24.517 1.00 83.19 278 LEU A O 1
ATOM 2243 N N . THR A 1 279 ? -6.407 -0.756 25.534 1.00 86.31 279 THR A N 1
ATOM 2244 C CA . THR A 1 279 ? -5.177 -1.553 25.444 1.00 86.31 279 THR A CA 1
ATOM 2245 C C . THR A 1 279 ? -4.803 -1.804 23.985 1.00 86.31 279 THR A C 1
ATOM 2247 O O . THR A 1 279 ? -3.639 -1.670 23.610 1.00 86.31 279 THR A O 1
ATOM 2250 N N . THR A 1 280 ? -5.789 -2.125 23.144 1.00 85.94 280 THR A N 1
ATOM 2251 C CA . THR A 1 280 ? -5.549 -2.350 21.715 1.00 85.94 280 THR A CA 1
ATOM 2252 C C . THR A 1 280 ? -5.160 -1.068 20.974 1.00 85.94 280 THR A C 1
ATOM 2254 O O . THR A 1 280 ? -4.232 -1.097 20.169 1.00 85.94 280 THR A O 1
ATOM 2257 N N . PHE A 1 281 ? -5.781 0.068 21.301 1.00 85.56 281 PHE A N 1
ATOM 2258 C CA . PHE A 1 281 ? -5.433 1.376 20.742 1.00 85.56 281 PHE A CA 1
ATOM 2259 C C . PHE A 1 281 ? -4.006 1.790 21.132 1.00 85.56 281 PHE A C 1
ATOM 2261 O O . PHE A 1 281 ? -3.206 2.219 20.302 1.00 85.56 281 PHE A O 1
ATOM 2268 N N . GLN A 1 282 ? -3.631 1.570 22.395 1.00 86.50 282 GLN A N 1
ATOM 2269 C CA . GLN A 1 282 ? -2.278 1.831 22.881 1.00 86.50 282 GLN A CA 1
ATOM 2270 C C . GLN A 1 282 ? -1.223 0.939 22.200 1.00 86.50 282 GLN A C 1
ATOM 2272 O O . GLN A 1 282 ? -0.087 1.382 22.001 1.00 86.50 282 GLN A O 1
ATOM 2277 N N . ALA A 1 283 ? -1.574 -0.292 21.819 1.00 86.62 283 ALA A N 1
ATOM 2278 C CA . ALA A 1 283 ? -0.692 -1.169 21.049 1.00 86.62 283 ALA A CA 1
ATOM 2279 C C . ALA A 1 283 ? -0.444 -0.631 19.625 1.00 86.62 283 ALA A C 1
ATOM 2281 O O . ALA A 1 283 ? 0.704 -0.610 19.170 1.00 86.62 283 ALA A O 1
ATOM 2282 N N . ASP A 1 284 ? -1.476 -0.109 18.957 1.00 87.94 284 ASP A N 1
ATOM 2283 C CA . ASP A 1 284 ? -1.334 0.522 17.636 1.00 87.94 284 ASP A CA 1
ATOM 2284 C C . ASP A 1 284 ? -0.479 1.797 17.716 1.00 87.94 284 ASP A C 1
ATOM 2286 O O . ASP A 1 284 ? 0.454 1.972 16.933 1.00 87.94 284 ASP A O 1
ATOM 2290 N N . LEU A 1 285 ? -0.694 2.649 18.727 1.00 86.44 285 LEU A N 1
ATOM 2291 C CA . LEU A 1 285 ? 0.158 3.824 18.964 1.00 86.44 285 LEU A CA 1
ATOM 2292 C C . LEU A 1 285 ? 1.616 3.443 19.246 1.00 86.44 285 LEU A C 1
ATOM 2294 O O . LEU A 1 285 ? 2.546 4.124 18.811 1.00 86.44 285 LEU A O 1
ATOM 2298 N N . SER A 1 286 ? 1.837 2.343 19.965 1.00 86.88 286 SER A N 1
ATOM 2299 C CA . SER A 1 286 ? 3.186 1.817 20.203 1.00 86.88 286 SER A CA 1
ATOM 2300 C C . SER A 1 286 ? 3.842 1.360 18.897 1.00 86.88 286 SER A C 1
ATOM 2302 O O . SER A 1 286 ? 5.035 1.594 18.694 1.00 86.88 286 SER A O 1
ATOM 2304 N N . SER A 1 287 ? 3.055 0.792 17.979 1.00 87.88 287 SER A N 1
ATOM 2305 C CA . SER A 1 287 ? 3.494 0.423 16.630 1.00 87.88 287 SER A CA 1
ATOM 2306 C C . SER A 1 287 ? 3.879 1.654 15.805 1.00 87.88 287 SER A C 1
ATOM 2308 O O . SER A 1 287 ? 4.966 1.681 15.228 1.00 87.88 287 SER A O 1
ATOM 2310 N N . VAL A 1 288 ? 3.064 2.718 15.823 1.00 86.50 288 VAL A N 1
ATOM 2311 C CA . VAL A 1 288 ? 3.395 4.005 15.180 1.00 86.50 288 VAL A CA 1
ATOM 2312 C C . VAL A 1 288 ? 4.701 4.574 15.725 1.00 86.50 288 VAL A C 1
ATOM 2314 O O . VAL A 1 288 ? 5.579 4.933 14.943 1.00 86.50 288 VAL A O 1
ATOM 2317 N N . ARG A 1 289 ? 4.873 4.613 17.053 1.00 84.75 289 ARG A N 1
ATOM 2318 C CA . ARG A 1 289 ? 6.108 5.107 17.690 1.00 84.75 289 ARG A CA 1
ATOM 2319 C C . ARG A 1 289 ? 7.326 4.298 17.254 1.00 84.75 289 ARG A C 1
ATOM 2321 O O . ARG A 1 289 ? 8.330 4.886 16.860 1.00 84.75 289 ARG A O 1
ATOM 2328 N N . SER A 1 290 ? 7.209 2.970 17.244 1.00 85.75 290 SER A N 1
ATOM 2329 C CA . SER A 1 290 ? 8.276 2.080 16.782 1.00 85.75 290 SER A CA 1
ATOM 2330 C C . SER A 1 290 ? 8.661 2.352 15.327 1.00 85.75 290 SER A C 1
ATOM 2332 O O . SER A 1 290 ? 9.846 2.387 15.001 1.00 85.75 290 SER A O 1
ATOM 2334 N N . ILE A 1 291 ? 7.695 2.604 14.441 1.00 84.62 291 ILE A N 1
ATOM 2335 C CA . ILE A 1 291 ? 7.982 2.967 13.048 1.00 84.62 291 ILE A CA 1
ATOM 2336 C C . ILE A 1 291 ? 8.625 4.357 12.972 1.00 84.62 291 ILE A C 1
ATOM 2338 O O . ILE A 1 291 ? 9.625 4.538 12.277 1.00 84.62 291 ILE A O 1
ATOM 2342 N N . ALA A 1 292 ? 8.092 5.334 13.706 1.00 79.19 292 ALA A N 1
ATOM 2343 C CA . ALA A 1 292 ? 8.508 6.729 13.633 1.00 79.19 292 ALA A CA 1
ATOM 2344 C C . ALA A 1 292 ? 9.953 6.963 14.109 1.00 79.19 292 ALA A C 1
ATOM 2346 O O . ALA A 1 292 ? 10.647 7.802 13.535 1.00 79.19 292 ALA A O 1
ATOM 2347 N N . GLU A 1 293 ? 10.454 6.166 15.061 1.00 78.81 293 GLU A N 1
ATOM 2348 C CA . GLU A 1 293 ? 11.883 6.132 15.433 1.00 78.81 293 GLU A CA 1
ATOM 2349 C C . GLU A 1 293 ? 12.810 5.913 14.224 1.00 78.81 293 GLU A C 1
ATOM 2351 O O . GLU A 1 293 ? 13.962 6.349 14.217 1.00 78.81 293 GLU A O 1
ATOM 2356 N N . HIS A 1 294 ? 12.305 5.249 13.185 1.00 74.75 294 HIS A N 1
ATOM 2357 C CA . HIS A 1 294 ? 13.059 4.877 11.994 1.00 74.75 294 HIS A CA 1
ATOM 2358 C C . HIS A 1 294 ? 12.795 5.795 10.801 1.00 74.75 294 HIS A C 1
ATOM 2360 O O . HIS A 1 294 ? 13.538 5.730 9.821 1.00 74.75 294 HIS A O 1
ATOM 2366 N N . ILE A 1 295 ? 11.784 6.666 10.881 1.00 70.31 295 ILE A N 1
ATOM 2367 C CA . ILE A 1 295 ? 11.446 7.619 9.824 1.00 70.31 295 ILE A CA 1
ATOM 2368 C C . ILE A 1 295 ? 11.429 9.058 10.393 1.00 70.31 295 ILE A C 1
ATOM 2370 O O . ILE A 1 295 ? 10.368 9.659 10.574 1.00 70.31 295 ILE A O 1
ATOM 2374 N N . PRO A 1 296 ? 12.607 9.656 10.664 1.00 54.19 296 PRO A N 1
ATOM 2375 C CA . PRO A 1 296 ? 12.727 10.905 11.428 1.00 54.19 296 PRO A CA 1
ATOM 2376 C C . PRO A 1 296 ? 12.056 12.138 10.793 1.00 54.19 296 PRO A C 1
ATOM 2378 O O . PRO A 1 296 ? 11.848 13.136 11.476 1.00 54.19 296 PRO A O 1
ATOM 2381 N N . HIS A 1 297 ? 11.693 12.097 9.508 1.00 54.66 297 HIS A N 1
ATOM 2382 C CA . HIS A 1 297 ? 11.040 13.214 8.810 1.00 54.66 297 HIS A CA 1
ATOM 2383 C C . HIS A 1 297 ? 9.498 13.211 8.892 1.00 54.66 297 HIS A C 1
ATOM 2385 O O . HIS A 1 297 ? 8.880 14.175 8.447 1.00 54.66 297 HIS A O 1
ATOM 2391 N N . PHE A 1 298 ? 8.880 12.166 9.459 1.00 52.09 298 PHE A N 1
ATOM 2392 C CA . PHE A 1 298 ? 7.432 11.904 9.341 1.00 52.09 298 PHE A CA 1
ATOM 2393 C C . PHE A 1 298 ? 6.669 12.034 10.674 1.00 52.09 298 PHE A C 1
ATOM 2395 O O . PHE A 1 298 ? 5.441 11.995 10.692 1.00 52.09 298 PHE A O 1
ATOM 2402 N N . PHE A 1 299 ? 7.386 12.258 11.783 1.00 44.44 299 PHE A N 1
ATOM 2403 C CA . PHE A 1 299 ? 6.824 12.436 13.130 1.00 44.44 299 PHE A CA 1
ATOM 2404 C C . PHE A 1 299 ? 5.771 13.564 13.262 1.00 44.44 299 PHE A C 1
ATOM 2406 O O . PHE A 1 299 ? 4.833 13.379 14.030 1.00 44.44 299 PHE A O 1
ATOM 2413 N N . PRO A 1 300 ? 5.848 14.706 12.539 1.00 42.81 300 PRO A N 1
ATOM 2414 C CA . PRO A 1 300 ? 4.882 15.789 12.748 1.00 42.81 300 PRO A CA 1
ATOM 2415 C C . PRO A 1 300 ? 3.493 15.568 12.121 1.00 42.81 300 PRO A C 1
ATOM 2417 O O . PRO A 1 300 ? 2.545 16.200 12.570 1.00 42.81 300 PRO A O 1
ATOM 2420 N N . PHE A 1 301 ? 3.343 14.728 11.085 1.00 45.66 301 PHE A N 1
ATOM 2421 C CA . PHE A 1 301 ? 2.152 14.768 10.210 1.00 45.66 301 PHE A CA 1
ATOM 2422 C C . PHE A 1 301 ? 1.164 13.614 10.379 1.00 45.66 301 PHE A C 1
ATOM 2424 O O . PHE A 1 301 ? -0.028 13.888 10.414 1.00 45.66 301 PHE A O 1
ATOM 2431 N N . VAL A 1 302 ? 1.621 12.372 10.594 1.00 43.09 302 VAL A N 1
ATOM 2432 C CA . VAL A 1 302 ? 0.723 11.239 10.943 1.00 43.09 302 VAL A CA 1
ATOM 2433 C C . VAL A 1 302 ? -0.074 11.540 12.214 1.00 43.09 302 VAL A C 1
ATOM 2435 O O . VAL A 1 302 ? -1.147 11.009 12.441 1.00 43.09 302 VAL A O 1
ATOM 2438 N N . MET A 1 303 ? 0.461 12.427 13.044 1.00 40.50 303 MET A N 1
ATOM 2439 C CA . MET A 1 303 ? -0.178 12.905 14.250 1.00 40.50 303 MET A CA 1
ATOM 2440 C C . MET A 1 303 ? -1.057 14.145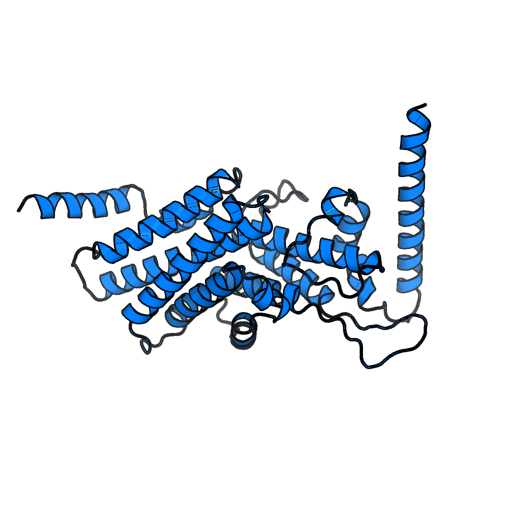 14.024 1.00 40.50 303 MET A C 1
ATOM 2442 O O . MET A 1 303 ? -1.952 14.351 14.816 1.00 40.50 303 MET A O 1
ATOM 2446 N N . SER A 1 304 ? -0.882 14.956 12.975 1.00 38.94 304 SER A N 1
ATOM 2447 C CA . SER A 1 304 ? -1.594 16.246 12.864 1.00 38.94 304 SER A CA 1
ATOM 2448 C C . SER A 1 304 ? -3.099 16.122 12.588 1.00 38.94 304 SER A C 1
ATOM 2450 O O . SER A 1 304 ? -3.851 16.930 13.124 1.00 38.94 304 SER A O 1
ATOM 2452 N N . ASP A 1 305 ? -3.538 15.119 11.821 1.00 42.97 305 ASP A N 1
ATOM 2453 C CA . ASP A 1 305 ? -4.973 14.903 11.562 1.00 42.97 305 ASP A CA 1
ATOM 2454 C C . ASP A 1 305 ? -5.642 14.096 12.692 1.00 42.97 305 ASP A C 1
ATOM 2456 O O . ASP A 1 305 ? -6.803 14.320 13.007 1.00 42.97 305 ASP A O 1
ATOM 2460 N N . HIS A 1 306 ? -4.881 13.243 13.392 1.00 41.38 306 HIS A N 1
ATOM 2461 C CA . HIS A 1 306 ? -5.355 12.480 14.559 1.00 41.38 306 HIS A CA 1
ATOM 2462 C C . HIS A 1 306 ? -5.248 13.249 15.894 1.00 41.38 306 HIS A C 1
ATOM 2464 O O . HIS A 1 306 ? -5.888 12.866 16.866 1.00 41.38 306 HIS A O 1
ATOM 2470 N N . LEU A 1 307 ? -4.465 14.339 15.965 1.00 36.59 307 LEU A N 1
ATOM 2471 C CA . LEU A 1 307 ? -4.346 15.247 17.126 1.00 36.59 307 LEU A CA 1
ATOM 2472 C C . LEU A 1 307 ? -5.249 16.486 17.057 1.00 36.59 307 LEU A C 1
ATOM 2474 O O . LEU A 1 307 ? -5.102 17.392 17.879 1.00 36.59 307 LEU A O 1
ATOM 2478 N N . SER A 1 308 ? -6.264 16.508 16.185 1.00 36.72 308 SER A N 1
ATOM 2479 C CA . SER A 1 308 ? -7.503 17.179 16.611 1.00 36.72 308 SER A CA 1
ATOM 2480 C C . SER A 1 308 ? -8.153 16.457 17.800 1.00 36.72 308 SER A C 1
ATOM 2482 O O . SER A 1 308 ? -9.067 17.009 18.398 1.00 36.72 308 SER A O 1
ATOM 2484 N N . PHE A 1 309 ? -7.652 15.267 18.160 1.00 42.59 309 PHE A N 1
ATOM 2485 C CA . PHE A 1 309 ? -7.705 14.693 19.498 1.00 42.59 309 PHE A CA 1
ATOM 2486 C C . PHE A 1 309 ? -6.469 15.158 20.286 1.00 42.59 309 PHE A C 1
ATOM 2488 O O . PHE A 1 309 ? -5.394 14.555 20.251 1.00 42.59 309 PHE A O 1
ATOM 2495 N N . SER A 1 310 ? -6.586 16.320 20.912 1.00 39.56 310 SER A N 1
ATOM 2496 C CA . SER A 1 310 ? -5.512 16.958 21.666 1.00 39.56 310 SER A CA 1
ATOM 2497 C C . SER A 1 310 ? -5.006 16.053 22.805 1.00 39.56 310 SER A C 1
ATOM 2499 O O . SER A 1 310 ? -5.732 15.206 23.327 1.00 39.56 310 SER A O 1
ATOM 2501 N N . ASP A 1 311 ? -3.763 16.251 23.260 1.00 41.44 311 ASP A N 1
ATOM 2502 C CA . ASP A 1 311 ? -3.291 15.668 24.532 1.00 41.44 311 ASP A CA 1
ATOM 2503 C C . ASP A 1 311 ? -4.243 16.016 25.705 1.00 41.44 311 ASP A C 1
ATOM 2505 O O . ASP A 1 311 ? -4.275 15.288 26.694 1.00 41.44 311 ASP A O 1
ATOM 2509 N N . GLU A 1 312 ? -5.051 17.080 25.577 1.00 42.84 312 GLU A N 1
ATOM 2510 C CA . GLU A 1 312 ? -6.150 17.441 26.483 1.00 42.84 312 GLU A CA 1
ATOM 2511 C C . GLU A 1 312 ? -7.331 16.455 26.415 1.00 42.84 312 GLU A C 1
ATOM 2513 O O . GLU A 1 312 ? -7.829 16.077 27.469 1.00 42.84 312 GLU A O 1
ATOM 2518 N N . ASP A 1 313 ? -7.719 15.947 25.241 1.00 44.69 313 ASP A N 1
ATOM 2519 C CA . ASP A 1 313 ? -8.790 14.943 25.085 1.00 44.69 313 ASP A CA 1
ATOM 2520 C C . ASP A 1 313 ? -8.350 13.559 25.610 1.00 44.69 313 ASP A C 1
ATOM 2522 O O . ASP A 1 313 ? -9.119 12.802 26.211 1.00 44.69 313 ASP A O 1
ATOM 2526 N N . MET A 1 314 ? -7.060 13.238 25.459 1.00 46.41 314 MET A N 1
ATOM 2527 C CA . MET A 1 314 ? -6.420 12.067 26.075 1.00 46.41 314 MET A CA 1
ATOM 2528 C C . MET A 1 314 ? -6.249 12.220 27.596 1.00 46.41 314 MET A C 1
ATOM 2530 O O . MET A 1 314 ? -6.464 11.256 28.337 1.00 46.41 314 MET A O 1
ATOM 2534 N N . GLU A 1 315 ? -5.896 13.412 28.088 1.00 46.84 315 GLU A N 1
ATOM 2535 C CA . GLU A 1 315 ? -5.924 13.750 29.518 1.00 46.84 315 GLU A CA 1
ATOM 2536 C C . GLU A 1 315 ? -7.353 13.685 30.068 1.00 46.84 315 GLU A C 1
ATOM 2538 O O . GLU A 1 315 ? -7.529 13.187 31.175 1.00 46.84 315 GLU A O 1
ATOM 2543 N N . GLU A 1 316 ? -8.375 14.080 29.305 1.00 45.81 316 GLU A N 1
ATOM 2544 C CA . GLU A 1 316 ? -9.784 14.008 29.698 1.00 45.81 316 GLU A CA 1
ATOM 2545 C C . GLU A 1 316 ? -10.258 12.545 29.793 1.00 45.81 316 GLU A C 1
ATOM 2547 O O . GLU A 1 316 ? -10.830 12.137 30.810 1.00 45.81 316 GLU A O 1
ATOM 2552 N N . LEU A 1 317 ? -9.895 11.690 28.829 1.00 45.59 317 LEU A N 1
ATOM 2553 C CA . LEU A 1 317 ? -10.111 10.237 28.908 1.00 45.59 317 LEU A CA 1
ATOM 2554 C C . LEU A 1 317 ? -9.377 9.588 30.100 1.00 45.59 317 LEU A C 1
ATOM 2556 O O . LEU A 1 317 ? -9.914 8.695 30.767 1.00 45.59 317 LEU A O 1
ATOM 2560 N N . LEU A 1 318 ? -8.158 10.037 30.414 1.00 45.22 318 LEU A N 1
ATOM 2561 C CA . LEU A 1 318 ? -7.393 9.579 31.582 1.00 45.22 318 LEU A CA 1
ATOM 2562 C C . LEU A 1 318 ? -7.910 10.170 32.908 1.00 45.22 318 LEU A C 1
ATOM 2564 O O . LEU A 1 318 ? -7.763 9.538 33.960 1.00 45.22 318 LEU A O 1
ATOM 2568 N N . TYR A 1 319 ? -8.532 11.347 32.879 1.00 42.06 319 TYR A N 1
ATOM 2569 C CA . TYR A 1 319 ? -9.170 12.020 34.011 1.00 42.06 319 TYR A CA 1
ATOM 2570 C C . TYR A 1 319 ? -10.458 11.297 34.425 1.00 42.06 319 TYR A C 1
ATOM 2572 O O . TYR A 1 319 ? -10.660 11.020 35.612 1.00 42.06 319 TYR A O 1
ATOM 2580 N N . TYR A 1 320 ? -11.273 10.869 33.456 1.00 39.00 320 TYR A N 1
ATOM 2581 C CA . TYR A 1 320 ? -12.445 10.027 33.718 1.00 39.00 320 TYR A CA 1
ATOM 2582 C C . TYR A 1 320 ? -12.071 8.644 34.274 1.00 39.00 320 TYR A C 1
ATOM 2584 O O . TYR A 1 320 ? -12.776 8.114 35.129 1.00 39.00 320 TYR A O 1
ATOM 2592 N N . LYS A 1 321 ? -10.914 8.089 33.889 1.00 36.97 321 LYS A N 1
ATOM 2593 C CA . LYS A 1 321 ? -10.378 6.849 34.480 1.00 36.97 321 LYS A CA 1
ATOM 2594 C C . LYS A 1 321 ? -9.949 7.027 35.945 1.00 36.97 321 LYS A C 1
ATOM 2596 O O . LYS A 1 321 ? -10.195 6.153 36.772 1.00 36.97 321 LYS A O 1
ATOM 2601 N N . ARG A 1 322 ? -9.347 8.173 36.288 1.00 35.81 322 ARG A N 1
ATOM 2602 C CA . ARG A 1 322 ? -8.872 8.483 37.653 1.00 35.81 322 ARG A CA 1
ATOM 2603 C C . ARG A 1 322 ? -10.002 8.717 38.661 1.00 35.81 322 ARG A C 1
ATOM 2605 O O . ARG A 1 322 ? -9.790 8.531 39.854 1.00 35.81 322 ARG A O 1
ATOM 2612 N N . THR A 1 323 ? -11.183 9.121 38.200 1.00 34.28 323 THR A N 1
ATOM 2613 C CA . THR A 1 323 ? -12.351 9.381 39.059 1.00 34.28 323 THR A CA 1
ATOM 2614 C C . THR A 1 323 ? -13.178 8.125 39.346 1.00 34.28 323 THR A C 1
ATOM 2616 O O . THR A 1 323 ? -13.789 8.045 40.408 1.00 34.28 323 THR A O 1
ATOM 2619 N N . THR A 1 324 ? -13.141 7.109 38.477 1.00 36.12 324 THR A N 1
ATOM 2620 C CA . THR A 1 324 ? -13.801 5.809 38.712 1.00 36.12 324 THR A CA 1
ATOM 2621 C C . THR A 1 324 ? -13.025 4.850 39.613 1.00 36.12 324 THR A C 1
ATOM 2623 O O . THR A 1 324 ? -13.645 3.993 40.227 1.00 36.12 324 THR A O 1
ATOM 2626 N N . ASP A 1 325 ? -11.705 5.010 39.750 1.00 33.91 325 ASP A N 1
ATOM 2627 C CA . ASP A 1 325 ? -10.890 4.214 40.688 1.00 33.91 325 ASP A CA 1
ATOM 2628 C C . ASP A 1 325 ? -10.927 4.769 42.135 1.00 33.91 325 ASP A C 1
ATOM 2630 O O . ASP A 1 325 ? -10.266 4.240 43.029 1.00 33.91 325 ASP A O 1
ATOM 2634 N N . ALA A 1 326 ? -11.689 5.846 42.374 1.00 36.03 326 ALA A N 1
ATOM 2635 C CA . ALA A 1 326 ? -11.830 6.523 43.668 1.00 36.03 326 ALA A CA 1
ATOM 2636 C C . ALA A 1 326 ? -13.239 6.400 44.300 1.00 36.03 326 ALA A C 1
ATOM 2638 O O . ALA A 1 326 ? -13.536 7.121 45.256 1.00 36.03 326 ALA A O 1
ATOM 2639 N N . ILE A 1 327 ? -14.090 5.496 43.795 1.00 33.47 327 ILE A N 1
ATOM 2640 C CA . ILE A 1 327 ? -15.402 5.125 44.366 1.00 33.47 327 ILE A CA 1
ATOM 2641 C C . ILE A 1 327 ? -15.442 3.611 44.576 1.00 33.47 327 ILE A C 1
ATOM 2643 O O . ILE A 1 327 ? -15.882 3.185 45.666 1.00 33.47 327 ILE A O 1
#